Protein AF-A0AAP3DCY6-F1 (afdb_monomer)

Mean predicted aligned error: 16.73 Å

Structure (mmCIF, N/CA/C/O backbone):
data_AF-A0AAP3DCY6-F1
#
_entry.id   AF-A0AAP3DCY6-F1
#
loop_
_atom_site.group_PDB
_atom_site.id
_atom_site.type_symbol
_atom_site.label_atom_id
_atom_site.label_alt_id
_atom_site.label_comp_id
_atom_site.label_asym_id
_atom_site.label_entity_id
_atom_site.label_seq_id
_atom_site.pdbx_PDB_ins_code
_atom_site.Cartn_x
_atom_site.Cartn_y
_atom_site.Cartn_z
_atom_site.occupancy
_atom_site.B_iso_or_equiv
_atom_site.auth_seq_id
_atom_site.auth_comp_id
_atom_site.auth_asym_id
_atom_site.auth_atom_id
_atom_site.pdbx_PDB_model_num
ATOM 1 N N . MET A 1 1 ? 6.984 -38.120 -60.034 1.00 38.38 1 MET A N 1
ATOM 2 C CA . MET A 1 1 ? 6.641 -37.890 -58.615 1.00 38.38 1 MET A CA 1
ATOM 3 C C . MET A 1 1 ? 6.940 -39.165 -57.845 1.00 38.38 1 MET A C 1
ATOM 5 O O . MET A 1 1 ? 6.346 -40.189 -58.153 1.00 38.38 1 MET A O 1
ATOM 9 N N . LYS A 1 2 ? 7.930 -39.148 -56.948 1.00 35.91 2 LYS A N 1
ATOM 10 C CA . LYS A 1 2 ? 8.312 -40.306 -56.128 1.00 35.91 2 LYS A CA 1
ATOM 11 C C . LYS A 1 2 ? 8.034 -39.950 -54.671 1.00 35.91 2 LYS A C 1
ATOM 13 O O . LYS A 1 2 ? 8.615 -39.003 -54.160 1.00 35.91 2 LYS A O 1
ATOM 18 N N . ILE A 1 3 ? 7.112 -40.681 -54.058 1.00 36.44 3 ILE A N 1
ATOM 19 C CA . ILE A 1 3 ? 6.739 -40.559 -52.649 1.00 36.44 3 ILE A CA 1
ATOM 20 C C . ILE A 1 3 ? 7.852 -41.231 -51.839 1.00 36.44 3 ILE A C 1
ATOM 22 O O . ILE A 1 3 ? 8.020 -42.450 -51.900 1.00 36.44 3 ILE A O 1
ATOM 26 N N . THR A 1 4 ? 8.659 -40.446 -51.132 1.00 39.00 4 THR A N 1
ATOM 27 C CA . THR A 1 4 ? 9.651 -40.953 -50.179 1.00 39.00 4 THR A CA 1
ATOM 28 C C . THR A 1 4 ? 8.944 -41.365 -48.893 1.00 39.00 4 THR A C 1
ATOM 30 O O . THR A 1 4 ? 8.366 -40.533 -48.203 1.00 39.00 4 THR A O 1
ATOM 33 N N . LYS A 1 5 ? 8.979 -42.668 -48.590 1.00 42.72 5 LYS A N 1
ATOM 34 C CA . LYS A 1 5 ? 8.579 -43.233 -47.296 1.00 42.72 5 LYS A CA 1
ATOM 35 C C . LYS A 1 5 ? 9.466 -42.638 -46.200 1.00 42.72 5 LYS A C 1
ATOM 37 O O . LYS A 1 5 ? 10.667 -42.900 -46.197 1.00 42.72 5 LYS A O 1
ATOM 42 N N . GLU A 1 6 ? 8.879 -41.884 -45.277 1.00 43.22 6 GLU A N 1
ATOM 43 C CA . GLU A 1 6 ? 9.515 -41.551 -44.002 1.00 43.22 6 GLU A CA 1
ATOM 44 C C . GLU A 1 6 ? 9.850 -42.855 -43.267 1.00 43.22 6 GLU A C 1
ATOM 46 O O . GLU A 1 6 ? 8.974 -43.651 -42.919 1.00 43.22 6 GLU A O 1
ATOM 51 N N . GLN A 1 7 ? 11.142 -43.116 -43.081 1.00 44.00 7 GLN A N 1
ATOM 52 C CA . GLN A 1 7 ? 11.603 -44.175 -42.195 1.00 44.00 7 GLN A CA 1
ATOM 53 C C . GLN A 1 7 ? 11.423 -43.698 -40.753 1.00 44.00 7 GLN A C 1
ATOM 55 O O . GLN A 1 7 ? 12.195 -42.882 -40.257 1.00 44.00 7 GLN A O 1
ATOM 60 N N . LEU A 1 8 ? 10.412 -44.229 -40.069 1.00 47.62 8 LEU A N 1
ATOM 61 C CA . LEU A 1 8 ? 10.345 -44.171 -38.611 1.00 47.62 8 LEU A CA 1
ATOM 62 C C . LEU A 1 8 ? 11.526 -44.970 -38.025 1.00 47.62 8 LEU A C 1
ATOM 64 O O . LEU A 1 8 ? 11.747 -46.111 -38.446 1.00 47.62 8 LEU A O 1
ATOM 68 N N . PRO A 1 9 ? 12.284 -44.426 -37.056 1.00 44.78 9 PRO A N 1
ATOM 69 C CA . PRO A 1 9 ? 13.433 -45.126 -36.499 1.00 44.78 9 PRO A CA 1
ATOM 70 C C . PRO A 1 9 ? 13.003 -46.338 -35.655 1.00 44.78 9 PRO A C 1
ATOM 72 O O . PRO A 1 9 ? 12.057 -46.285 -34.864 1.00 44.78 9 PRO A O 1
ATOM 75 N N . SER A 1 10 ? 13.721 -47.449 -35.841 1.00 52.69 10 SER A N 1
ATOM 76 C CA . SER A 1 10 ? 13.495 -48.739 -35.177 1.00 52.69 10 SER A CA 1
ATOM 77 C C . SER A 1 10 ? 13.663 -48.656 -33.652 1.00 52.69 10 SER A C 1
ATOM 79 O O . SER A 1 10 ? 14.534 -47.953 -33.132 1.00 52.69 10 SER A O 1
ATOM 81 N N . LYS A 1 11 ? 12.864 -49.453 -32.926 1.00 53.00 11 LYS A N 1
ATOM 82 C CA . LYS A 1 11 ? 12.834 -49.562 -31.452 1.00 53.00 11 LYS A CA 1
ATOM 83 C C . LYS A 1 11 ? 14.189 -49.911 -30.808 1.00 53.00 11 LYS A C 1
ATOM 85 O O . LYS A 1 11 ? 14.333 -49.728 -29.601 1.00 53.00 11 LYS A O 1
ATOM 90 N N . GLU A 1 12 ? 15.182 -50.363 -31.571 1.00 45.34 12 GLU A N 1
ATOM 91 C CA . GLU A 1 12 ? 16.517 -50.699 -31.055 1.00 45.34 12 GLU A CA 1
ATOM 92 C C . GLU A 1 12 ? 17.444 -49.491 -30.847 1.00 45.34 12 GLU A C 1
ATOM 94 O O . GLU A 1 12 ? 18.314 -49.547 -29.977 1.00 45.34 12 GLU A O 1
ATOM 99 N N . GLN A 1 13 ? 17.229 -48.359 -31.529 1.00 47.06 13 GLN A N 1
ATOM 100 C CA . GLN A 1 13 ? 18.063 -47.159 -31.334 1.00 47.06 13 GLN A CA 1
ATOM 101 C C . GLN A 1 13 ? 17.767 -46.407 -30.023 1.00 47.06 13 GLN A C 1
ATOM 103 O O . GLN A 1 13 ? 18.607 -45.650 -29.545 1.00 47.06 13 GLN A O 1
ATOM 108 N N . LYS A 1 14 ? 16.626 -46.669 -29.368 1.00 49.72 14 LYS A N 1
ATOM 109 C CA . LYS A 1 14 ? 16.283 -46.071 -28.062 1.00 49.72 14 LYS A CA 1
ATOM 110 C C . LYS A 1 14 ? 17.073 -46.643 -26.876 1.00 49.72 14 LYS A C 1
ATOM 112 O O . LYS A 1 14 ? 17.106 -46.016 -25.824 1.00 49.72 14 LYS A O 1
ATOM 117 N N . LYS A 1 15 ? 17.704 -47.820 -27.005 1.00 46.62 15 LYS A N 1
ATOM 118 C CA . LYS A 1 15 ? 18.348 -48.524 -25.872 1.00 46.62 15 LYS A CA 1
ATOM 119 C C . LYS A 1 15 ? 19.842 -48.247 -25.688 1.00 46.62 15 LYS A C 1
ATOM 121 O O . LYS A 1 15 ? 20.425 -48.733 -24.724 1.00 46.62 15 LYS A O 1
ATOM 126 N N . ARG A 1 16 ? 20.474 -47.468 -26.566 1.00 43.50 16 ARG A N 1
ATOM 127 C CA . ARG A 1 16 ? 21.903 -47.131 -26.465 1.00 43.50 16 ARG A CA 1
ATOM 128 C C . ARG A 1 16 ? 22.125 -45.627 -26.578 1.00 43.50 16 ARG A C 1
ATOM 130 O O . ARG A 1 16 ? 22.653 -45.178 -27.579 1.00 43.50 16 ARG A O 1
ATOM 137 N N . GLY A 1 17 ? 21.689 -44.871 -25.566 1.00 43.91 17 GLY A N 1
ATOM 138 C CA . GLY A 1 17 ? 22.295 -43.601 -25.114 1.00 43.91 17 GLY A CA 1
ATOM 139 C C . GLY A 1 17 ? 22.636 -42.494 -26.127 1.00 43.91 17 GLY A C 1
ATOM 140 O O . GLY A 1 17 ? 23.363 -41.581 -25.766 1.00 43.91 17 GLY A O 1
ATOM 141 N N . PHE A 1 18 ? 22.149 -42.554 -27.364 1.00 45.31 18 PHE A N 1
ATOM 142 C CA . PHE A 1 18 ? 22.463 -41.626 -28.451 1.00 45.31 18 PHE A CA 1
ATOM 143 C C . PHE A 1 18 ? 21.166 -41.196 -29.146 1.00 45.31 18 PHE A C 1
ATOM 145 O O . PHE A 1 18 ? 20.988 -41.340 -30.350 1.00 45.31 18 PHE A O 1
ATOM 152 N N . GLN A 1 19 ? 20.235 -40.642 -28.373 1.00 40.81 19 GLN A N 1
ATOM 153 C CA . GLN A 1 19 ? 19.425 -39.553 -28.902 1.00 40.81 19 GLN A CA 1
ATOM 154 C C . GLN A 1 19 ? 20.111 -38.275 -28.446 1.00 40.81 19 GLN A C 1
ATOM 156 O O . GLN A 1 19 ? 19.920 -37.809 -27.326 1.00 40.81 19 GLN A O 1
ATOM 161 N N . TRP A 1 20 ? 20.955 -37.739 -29.329 1.00 38.91 20 TRP A N 1
ATOM 162 C CA . TRP A 1 20 ? 21.177 -36.304 -29.359 1.00 38.91 20 TRP A CA 1
ATOM 163 C C . TRP A 1 20 ? 19.791 -35.701 -29.524 1.00 38.91 20 TRP A C 1
ATOM 165 O O . TRP A 1 20 ? 19.215 -35.752 -30.610 1.00 38.91 20 TRP A O 1
ATOM 175 N N . PHE A 1 21 ? 19.211 -35.241 -28.418 1.00 43.16 21 PHE A N 1
ATOM 176 C CA . PHE A 1 21 ? 18.087 -34.333 -28.477 1.00 43.16 21 PHE A CA 1
ATOM 177 C C . PHE A 1 21 ? 18.535 -33.236 -29.433 1.00 43.16 21 PHE A C 1
ATOM 179 O O . PHE A 1 21 ? 19.519 -32.541 -29.161 1.00 43.16 21 PHE A O 1
ATOM 186 N N . GLN A 1 22 ? 17.876 -33.139 -30.590 1.00 43.25 22 GLN A N 1
ATOM 187 C CA . GLN A 1 22 ? 17.821 -31.869 -31.284 1.00 43.25 22 GLN A CA 1
ATOM 188 C C . GLN A 1 22 ? 17.448 -30.883 -30.184 1.00 43.25 22 GLN A C 1
ATOM 190 O O . GLN A 1 22 ? 16.384 -31.009 -29.579 1.00 43.25 22 GLN A O 1
ATOM 195 N N . LYS A 1 23 ? 18.387 -30.005 -29.819 1.00 41.69 23 LYS A N 1
ATOM 196 C CA . LYS A 1 23 ? 18.025 -28.792 -29.112 1.00 41.69 23 LYS A CA 1
ATOM 197 C C . LYS A 1 23 ? 17.061 -28.121 -30.076 1.00 41.69 23 LYS A C 1
ATOM 199 O O . LYS A 1 23 ? 17.503 -27.496 -31.033 1.00 41.69 23 LYS A O 1
ATOM 204 N N . GLU A 1 24 ? 15.766 -28.330 -29.866 1.00 40.31 24 GLU A N 1
ATOM 205 C CA . GLU A 1 24 ? 14.811 -27.269 -30.118 1.00 40.31 24 GLU A CA 1
ATOM 206 C C . GLU A 1 24 ? 15.490 -26.032 -29.539 1.00 40.31 24 GLU A C 1
ATOM 208 O O . GLU A 1 24 ? 15.910 -26.040 -28.372 1.00 40.31 24 GLU A O 1
ATOM 213 N N . GLU A 1 25 ? 15.778 -25.054 -30.398 1.00 39.62 25 GLU A N 1
ATOM 214 C CA . GLU A 1 25 ? 16.180 -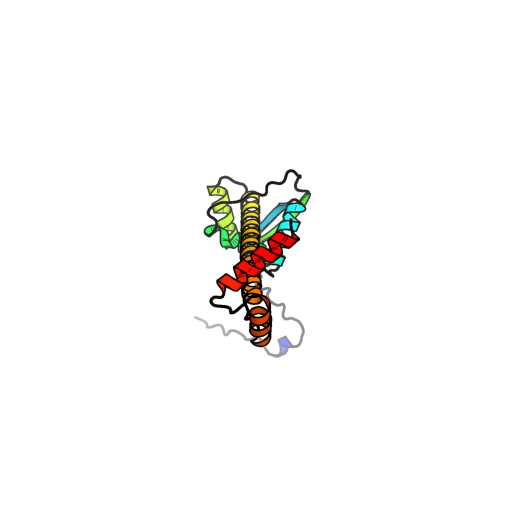23.738 -29.929 1.00 39.62 25 GLU A CA 1
ATOM 215 C C . GLU A 1 25 ? 15.225 -23.415 -28.782 1.00 39.62 25 GLU A C 1
ATOM 217 O O . GLU A 1 25 ? 14.011 -23.526 -28.980 1.00 39.62 25 GLU A O 1
ATOM 222 N N . PRO A 1 26 ? 15.721 -23.166 -27.555 1.00 46.38 26 PRO A N 1
ATOM 223 C CA . PRO A 1 26 ? 14.813 -22.824 -26.482 1.00 46.38 26 PRO A CA 1
ATOM 224 C C . PRO A 1 26 ? 14.042 -21.617 -26.996 1.00 46.38 26 PRO A C 1
ATOM 226 O O . PRO A 1 26 ? 14.675 -20.609 -27.314 1.00 46.38 26 PRO A O 1
ATOM 229 N N . ALA A 1 27 ? 12.718 -21.766 -27.142 1.00 48.06 27 ALA A N 1
ATOM 230 C CA . ALA A 1 27 ? 11.820 -20.661 -27.437 1.00 48.06 27 ALA A CA 1
ATOM 231 C C . ALA A 1 27 ? 12.326 -19.467 -26.630 1.00 48.06 27 ALA A C 1
ATOM 233 O O . ALA A 1 27 ? 12.559 -19.635 -25.424 1.00 48.06 27 ALA A O 1
ATOM 234 N N . GLU A 1 28 ? 12.633 -18.359 -27.320 1.00 46.53 28 GLU A N 1
ATOM 235 C CA . GLU A 1 28 ? 13.189 -17.145 -26.719 1.00 46.53 28 GLU A CA 1
ATOM 236 C C . GLU A 1 28 ? 12.575 -16.977 -25.334 1.00 46.53 28 GLU A C 1
ATOM 238 O O . GLU A 1 28 ? 11.349 -16.980 -25.189 1.00 46.53 28 GLU A O 1
ATOM 243 N N . LYS A 1 29 ? 13.421 -16.984 -24.295 1.00 48.72 29 LYS A N 1
ATOM 244 C CA . LYS A 1 29 ? 12.937 -16.928 -22.915 1.00 48.72 29 LYS A CA 1
ATOM 245 C C . LYS A 1 29 ? 11.938 -15.763 -22.835 1.00 48.72 29 LYS A C 1
ATOM 247 O O . LYS A 1 29 ? 12.305 -14.669 -23.250 1.00 48.72 29 LYS A O 1
ATOM 252 N N . PRO A 1 30 ? 10.731 -15.947 -22.271 1.00 50.06 30 PRO A N 1
ATOM 253 C CA . PRO A 1 30 ? 9.705 -14.894 -22.232 1.00 50.06 30 PRO A CA 1
ATOM 254 C C . PRO A 1 30 ? 10.152 -13.619 -21.483 1.00 50.06 30 PRO A C 1
ATOM 256 O O . PRO A 1 30 ? 9.517 -12.571 -21.576 1.00 50.06 30 PRO A O 1
ATOM 259 N N . TYR A 1 31 ? 11.281 -13.698 -20.775 1.00 51.38 31 TYR A N 1
ATOM 260 C CA . TYR A 1 31 ? 11.915 -12.633 -20.011 1.00 51.38 31 TYR A CA 1
ATOM 261 C C . TYR A 1 31 ? 13.062 -11.985 -20.806 1.00 51.38 31 TYR A C 1
ATOM 263 O O . TYR A 1 31 ? 14.228 -12.306 -20.577 1.00 51.38 31 TYR A O 1
ATOM 271 N N . ASP A 1 32 ? 12.747 -11.081 -21.737 1.00 53.91 32 ASP A N 1
ATOM 272 C CA . ASP A 1 32 ? 13.759 -10.331 -22.516 1.00 53.91 32 ASP A CA 1
ATOM 273 C C . ASP A 1 32 ? 13.923 -8.861 -22.040 1.00 53.91 32 ASP A C 1
ATOM 275 O O . ASP A 1 32 ? 14.636 -8.031 -22.622 1.00 53.91 32 ASP A O 1
ATOM 279 N N . GLY A 1 33 ? 13.247 -8.499 -20.943 1.00 61.47 33 GLY A N 1
ATOM 280 C CA . GLY A 1 33 ? 13.368 -7.209 -20.267 1.00 61.47 33 GLY A CA 1
ATOM 281 C C . GLY A 1 33 ? 14.058 -7.330 -18.912 1.00 61.47 33 GLY A C 1
ATOM 282 O O . GLY A 1 33 ? 13.528 -7.938 -17.986 1.00 61.47 33 GLY A O 1
ATOM 283 N N . SER A 1 34 ? 15.223 -6.698 -18.766 1.00 72.38 34 SER A N 1
ATOM 284 C CA . SER A 1 34 ? 15.816 -6.436 -17.454 1.00 72.38 34 SER A CA 1
ATOM 285 C C . SER A 1 34 ? 16.234 -4.979 -17.358 1.00 72.38 34 SER A C 1
ATOM 287 O O . SER A 1 34 ? 16.935 -4.491 -18.247 1.00 72.38 34 SER A O 1
ATOM 289 N N . VAL A 1 35 ? 15.861 -4.304 -16.277 1.00 76.81 35 VAL A N 1
ATOM 290 C CA . VAL A 1 35 ? 16.333 -2.949 -15.971 1.00 76.81 35 VAL A CA 1
ATOM 291 C C . VAL A 1 35 ? 17.051 -2.973 -14.638 1.00 76.81 35 VAL A C 1
ATOM 293 O O . VAL A 1 35 ? 16.561 -3.532 -13.657 1.00 76.81 35 VAL A O 1
ATOM 296 N N . LYS A 1 36 ? 18.238 -2.371 -14.607 1.00 78.12 36 LYS A N 1
ATOM 297 C CA . LYS A 1 36 ? 19.001 -2.176 -13.378 1.00 78.12 36 LYS A CA 1
ATOM 298 C C . LYS A 1 36 ? 18.706 -0.788 -12.850 1.00 78.12 36 LYS A C 1
ATOM 300 O O . LYS A 1 36 ? 19.065 0.201 -13.477 1.00 78.12 36 LYS A O 1
ATOM 305 N N . VAL A 1 37 ? 18.078 -0.727 -11.688 1.00 80.31 37 VAL A N 1
ATOM 306 C CA . VAL A 1 37 ? 17.762 0.531 -11.016 1.00 80.31 37 VAL A CA 1
ATOM 307 C C . VAL A 1 37 ? 18.681 0.668 -9.817 1.00 80.31 37 VAL A C 1
ATOM 309 O O . VAL A 1 37 ? 18.894 -0.295 -9.080 1.00 80.31 37 VAL A O 1
ATOM 312 N N . ARG A 1 38 ? 19.237 1.864 -9.622 1.00 77.44 38 ARG A N 1
ATOM 313 C CA . ARG A 1 38 ? 19.892 2.187 -8.358 1.00 77.44 38 ARG A CA 1
ATOM 314 C C . ARG A 1 38 ? 18.850 2.621 -7.345 1.00 77.44 38 ARG A C 1
ATOM 316 O O . ARG A 1 38 ? 18.045 3.503 -7.644 1.00 77.44 38 ARG A O 1
ATOM 323 N N . ILE A 1 39 ? 18.905 2.031 -6.163 1.00 79.88 39 ILE A N 1
ATOM 324 C CA . ILE A 1 39 ? 17.989 2.344 -5.072 1.00 79.88 39 ILE A CA 1
ATOM 325 C C . ILE A 1 39 ? 18.751 2.642 -3.783 1.00 79.88 39 ILE A C 1
ATOM 327 O O . ILE A 1 39 ? 19.910 2.250 -3.608 1.00 79.88 39 ILE A O 1
ATOM 331 N N . THR A 1 40 ? 18.095 3.366 -2.885 1.00 82.81 40 THR A N 1
ATOM 332 C CA . THR A 1 40 ? 18.580 3.559 -1.515 1.00 82.81 40 THR A CA 1
ATOM 333 C C . THR A 1 40 ? 18.134 2.398 -0.624 1.00 82.81 40 THR A C 1
ATOM 335 O O . THR A 1 40 ? 17.186 1.672 -0.939 1.00 82.81 40 THR A O 1
ATOM 338 N N . GLU A 1 41 ? 18.783 2.236 0.527 1.00 82.31 41 GLU A N 1
ATOM 339 C CA . GLU A 1 41 ? 18.371 1.246 1.530 1.00 82.31 41 GLU A CA 1
ATOM 340 C C . GLU A 1 41 ? 16.949 1.532 2.047 1.00 82.31 41 GLU A C 1
ATOM 342 O O . GLU A 1 41 ? 16.142 0.621 2.242 1.00 82.31 41 GLU A O 1
ATOM 347 N N . GLN A 1 42 ? 16.598 2.812 2.193 1.00 83.56 42 GLN A N 1
ATOM 348 C CA . GLN A 1 42 ? 15.255 3.232 2.587 1.00 83.56 42 GLN A CA 1
ATOM 349 C C . GLN A 1 42 ? 14.194 2.781 1.574 1.00 83.56 42 GLN A C 1
ATOM 351 O O . GLN A 1 42 ? 13.130 2.294 1.963 1.00 83.56 42 GLN A O 1
ATOM 356 N N . GLU A 1 43 ? 14.477 2.916 0.279 1.00 84.00 43 GLU A N 1
ATOM 357 C CA . GLU A 1 43 ? 13.579 2.452 -0.778 1.00 84.00 43 GLU A CA 1
ATOM 358 C C . GLU A 1 43 ? 13.429 0.942 -0.769 1.00 84.00 43 GLU A C 1
ATOM 360 O O . GLU A 1 43 ? 12.305 0.442 -0.841 1.00 84.00 43 GLU A O 1
ATOM 365 N N . TYR A 1 44 ? 14.544 0.222 -0.631 1.00 85.25 44 TYR A N 1
ATOM 366 C CA . TYR A 1 44 ? 14.529 -1.228 -0.514 1.00 85.25 44 TYR A CA 1
ATOM 367 C C . TYR A 1 44 ? 13.610 -1.674 0.629 1.00 85.25 44 TYR A C 1
ATOM 369 O O . TYR A 1 44 ? 12.662 -2.434 0.419 1.00 85.25 44 TYR A O 1
ATOM 377 N N . ASN A 1 45 ? 13.830 -1.129 1.826 1.00 86.94 45 ASN A N 1
ATOM 378 C CA . ASN A 1 45 ? 13.069 -1.474 3.023 1.00 86.94 45 ASN A CA 1
ATOM 379 C C . ASN A 1 45 ? 11.580 -1.133 2.887 1.00 86.94 45 ASN A C 1
ATOM 381 O O . ASN A 1 45 ? 10.724 -1.899 3.339 1.00 86.94 45 ASN A O 1
ATOM 385 N N . ALA A 1 46 ? 11.246 -0.020 2.231 1.00 87.81 46 ALA A N 1
ATOM 386 C CA . ALA A 1 46 ? 9.862 0.355 1.964 1.00 87.81 46 ALA A CA 1
ATOM 387 C C . ALA A 1 46 ? 9.175 -0.612 0.985 1.00 87.81 46 ALA A C 1
ATOM 389 O O . ALA A 1 46 ? 8.024 -0.991 1.213 1.00 87.81 46 ALA A O 1
ATOM 390 N N . VAL A 1 47 ? 9.874 -1.066 -0.060 1.00 88.75 47 VAL A N 1
ATOM 391 C CA . VAL A 1 47 ? 9.347 -2.077 -0.990 1.00 88.75 47 VAL A CA 1
ATOM 392 C C . VAL A 1 47 ? 9.119 -3.405 -0.274 1.00 88.75 47 VAL A C 1
ATOM 394 O O . VAL A 1 47 ? 8.036 -3.976 -0.388 1.00 88.75 47 VAL A O 1
ATOM 397 N N . ILE A 1 48 ? 10.090 -3.877 0.513 1.00 89.56 48 ILE A N 1
ATOM 398 C CA . ILE A 1 48 ? 9.956 -5.115 1.294 1.00 89.56 48 ILE A CA 1
ATOM 399 C C . ILE A 1 48 ? 8.791 -5.018 2.287 1.00 89.56 48 ILE A C 1
ATOM 401 O O . ILE A 1 48 ? 7.970 -5.930 2.377 1.00 89.56 48 ILE A O 1
ATOM 405 N N . SER A 1 49 ? 8.645 -3.882 2.968 1.00 89.81 49 SER A N 1
ATOM 406 C CA . SER A 1 49 ? 7.518 -3.638 3.875 1.00 89.81 49 SER A CA 1
ATOM 407 C C . SER A 1 49 ? 6.170 -3.692 3.147 1.00 89.81 49 SER A C 1
ATOM 409 O O . SER A 1 49 ? 5.239 -4.336 3.628 1.00 89.81 49 SER A O 1
ATOM 411 N N . ALA A 1 50 ? 6.065 -3.076 1.964 1.00 90.75 50 ALA A N 1
ATOM 412 C CA . ALA A 1 50 ? 4.853 -3.139 1.146 1.00 90.75 50 ALA A CA 1
ATOM 413 C C . ALA A 1 50 ? 4.529 -4.575 0.697 1.00 90.75 50 ALA A C 1
ATOM 415 O O . ALA A 1 50 ? 3.367 -4.982 0.738 1.00 90.75 50 ALA A O 1
ATOM 416 N N . CYS A 1 51 ? 5.547 -5.364 0.337 1.00 88.94 51 CYS A N 1
ATOM 417 C CA . CYS A 1 51 ? 5.387 -6.783 0.008 1.00 88.94 51 CYS A CA 1
ATOM 418 C C . CYS A 1 51 ? 4.783 -7.561 1.188 1.00 88.94 51 CYS A C 1
ATOM 420 O O . CYS A 1 51 ? 3.818 -8.305 1.012 1.00 88.94 51 CYS A O 1
ATOM 422 N N . HIS A 1 52 ? 5.290 -7.333 2.406 1.00 90.12 52 HIS A N 1
ATOM 423 C CA . HIS A 1 52 ? 4.752 -7.955 3.617 1.00 90.12 52 HIS A CA 1
ATOM 424 C C . HIS A 1 52 ? 3.301 -7.548 3.900 1.00 90.12 52 HIS A C 1
ATOM 426 O O . HIS A 1 52 ? 2.495 -8.411 4.239 1.00 90.12 52 HIS A O 1
ATOM 432 N N . MET A 1 53 ? 2.938 -6.274 3.709 1.00 89.56 53 MET A N 1
ATOM 433 C CA . MET A 1 53 ? 1.552 -5.804 3.878 1.00 89.56 53 MET A CA 1
ATOM 434 C C . MET A 1 53 ? 0.579 -6.486 2.909 1.00 89.56 53 MET A C 1
ATOM 436 O O . MET A 1 53 ? -0.568 -6.746 3.265 1.00 89.56 53 MET A O 1
ATOM 440 N N . LYS A 1 54 ? 1.028 -6.788 1.685 1.00 87.75 54 LYS A N 1
ATOM 441 C CA . LYS A 1 54 ? 0.221 -7.469 0.660 1.00 87.75 54 LYS A CA 1
ATOM 442 C C . LYS A 1 54 ? 0.293 -8.992 0.724 1.00 87.75 54 LYS A C 1
ATOM 444 O O . LYS A 1 54 ? -0.466 -9.649 0.021 1.00 87.75 54 LYS A O 1
ATOM 449 N N . ASN A 1 55 ? 1.159 -9.549 1.573 1.00 89.00 55 ASN A N 1
ATOM 450 C CA . ASN A 1 55 ? 1.482 -10.975 1.589 1.00 89.00 55 ASN A CA 1
ATOM 451 C C . ASN A 1 55 ? 1.922 -11.489 0.200 1.00 89.00 55 ASN A C 1
ATOM 453 O O . ASN A 1 55 ? 1.552 -12.580 -0.229 1.00 89.00 55 ASN A O 1
ATOM 457 N N . GLU A 1 56 ? 2.702 -10.674 -0.514 1.00 88.12 56 GLU A N 1
ATOM 458 C CA . GLU A 1 56 ? 3.215 -10.968 -1.853 1.00 88.12 56 GLU A CA 1
ATOM 459 C C . GLU A 1 56 ? 4.741 -11.107 -1.829 1.00 88.12 56 GLU A C 1
ATOM 461 O O . GLU A 1 56 ? 5.439 -10.458 -1.050 1.00 88.12 56 GLU A O 1
ATOM 466 N N . GLY A 1 57 ? 5.286 -11.947 -2.711 1.00 86.56 57 GLY A N 1
ATOM 467 C CA . GLY A 1 57 ? 6.731 -12.020 -2.918 1.00 86.56 57 GLY A CA 1
ATOM 468 C C . GLY A 1 57 ? 7.252 -10.806 -3.690 1.00 86.56 57 GLY A C 1
ATOM 469 O O . GLY A 1 57 ? 6.583 -10.313 -4.596 1.00 86.56 57 GLY A O 1
ATOM 470 N N . TYR A 1 58 ? 8.489 -10.386 -3.406 1.00 83.44 58 TYR A N 1
ATOM 471 C CA . TYR A 1 58 ? 9.133 -9.219 -4.027 1.00 83.44 58 TYR A CA 1
ATOM 472 C C . TYR A 1 58 ? 9.020 -9.184 -5.563 1.00 83.44 58 TYR A C 1
ATOM 474 O O . TYR A 1 58 ? 8.597 -8.183 -6.138 1.00 83.44 58 TYR A O 1
ATOM 482 N N . LYS A 1 59 ? 9.333 -10.301 -6.238 1.00 83.25 59 LYS A N 1
ATOM 483 C CA . LYS A 1 59 ? 9.249 -10.392 -7.707 1.00 83.25 59 LYS A CA 1
ATOM 484 C C . LYS A 1 59 ? 7.826 -10.179 -8.226 1.00 83.25 59 LYS A C 1
ATOM 486 O O . LYS A 1 59 ? 7.645 -9.519 -9.242 1.00 83.25 59 LYS A O 1
ATOM 491 N N . SER A 1 60 ? 6.835 -10.731 -7.525 1.00 85.19 60 SER A N 1
ATOM 492 C CA . SER A 1 60 ? 5.423 -10.577 -7.882 1.00 85.19 60 SER A CA 1
ATOM 493 C C . SER A 1 60 ? 4.988 -9.128 -7.705 1.00 85.19 60 SER A C 1
ATOM 495 O O . SER A 1 60 ? 4.434 -8.547 -8.626 1.00 85.19 60 SER A O 1
ATOM 497 N N . PHE A 1 61 ? 5.313 -8.521 -6.562 1.00 87.56 61 PHE A N 1
ATOM 498 C CA . PHE A 1 61 ? 4.945 -7.140 -6.262 1.00 87.56 61 PHE A CA 1
ATOM 499 C C . PHE A 1 61 ? 5.483 -6.160 -7.311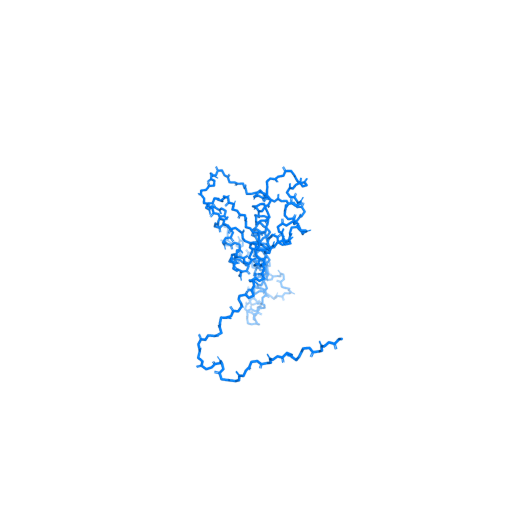 1.00 87.56 61 PHE A C 1
ATOM 501 O O . PHE A 1 61 ? 4.741 -5.318 -7.820 1.00 87.56 61 PHE A O 1
ATOM 508 N N . VAL A 1 62 ? 6.769 -6.296 -7.656 1.00 85.75 62 VAL A N 1
ATOM 509 C CA . VAL A 1 62 ? 7.423 -5.501 -8.702 1.00 85.75 62 VAL A CA 1
ATOM 510 C C . VAL A 1 62 ? 6.754 -5.728 -10.050 1.00 85.75 62 VAL A C 1
ATOM 512 O O . VAL A 1 62 ? 6.413 -4.759 -10.719 1.00 85.75 62 VAL A O 1
ATOM 515 N N . ARG A 1 63 ? 6.533 -6.984 -10.449 1.00 85.44 63 ARG A N 1
ATOM 516 C CA . ARG A 1 63 ? 5.898 -7.306 -11.730 1.00 85.44 63 ARG A CA 1
ATOM 517 C C . ARG A 1 63 ? 4.528 -6.641 -11.851 1.00 85.44 63 ARG A C 1
ATOM 519 O O . ARG A 1 63 ? 4.302 -5.896 -12.797 1.00 85.44 63 ARG A O 1
ATOM 526 N N . THR A 1 64 ? 3.680 -6.792 -10.838 1.00 87.38 64 THR A N 1
ATOM 527 C CA . THR A 1 64 ? 2.356 -6.160 -10.802 1.00 87.38 64 THR A CA 1
ATOM 528 C C . THR A 1 64 ? 2.441 -4.628 -10.734 1.00 87.38 64 THR A C 1
ATOM 530 O O . THR A 1 64 ? 1.457 -3.949 -10.998 1.00 87.38 64 THR A O 1
ATOM 533 N N . ALA A 1 65 ? 3.564 -4.036 -10.311 1.00 86.88 65 ALA A N 1
ATOM 534 C CA . ALA A 1 65 ? 3.769 -2.585 -10.404 1.00 86.88 65 ALA A CA 1
ATOM 535 C C . ALA A 1 65 ? 4.017 -2.138 -11.846 1.00 86.88 65 ALA A C 1
ATOM 537 O O . ALA A 1 65 ? 3.505 -1.108 -12.269 1.00 86.88 65 ALA A O 1
ATOM 538 N N . LEU A 1 66 ? 4.805 -2.914 -12.587 1.00 87.69 66 LEU A N 1
ATOM 539 C CA . LEU A 1 66 ? 5.208 -2.589 -13.953 1.00 87.69 66 LEU A CA 1
ATOM 540 C C . LEU A 1 66 ? 4.111 -2.899 -14.971 1.00 87.69 66 LEU A C 1
ATOM 542 O O . LEU A 1 66 ? 3.902 -2.130 -15.903 1.00 87.69 66 LEU A O 1
ATOM 546 N N . GLU A 1 67 ? 3.382 -3.995 -14.774 1.00 86.31 67 GLU A N 1
ATOM 547 C CA . GLU A 1 67 ? 2.248 -4.373 -15.622 1.00 86.31 67 GLU A CA 1
ATOM 548 C C . GLU A 1 67 ? 1.078 -3.387 -15.515 1.00 86.31 67 GLU A C 1
ATOM 550 O O . GLU A 1 67 ? 0.362 -3.196 -16.497 1.00 86.31 67 GLU A O 1
ATOM 555 N N . GLY A 1 68 ? 0.924 -2.740 -14.354 1.00 82.44 68 GLY A N 1
ATOM 556 C CA . GLY A 1 68 ? -0.135 -1.775 -14.054 1.00 82.44 68 GLY A CA 1
ATOM 557 C C . GLY A 1 68 ? 0.153 -0.338 -14.495 1.00 82.44 68 GLY A C 1
ATOM 558 O O . GLY A 1 68 ? -0.481 0.575 -13.980 1.00 82.44 68 GLY A O 1
ATOM 559 N N . ILE A 1 69 ? 1.104 -0.102 -15.409 1.00 81.44 69 ILE A N 1
ATOM 560 C CA . ILE A 1 69 ? 1.427 1.255 -15.889 1.00 81.44 69 ILE A CA 1
ATOM 561 C C . ILE A 1 69 ? 0.200 2.004 -16.434 1.00 81.44 69 ILE A C 1
ATOM 563 O O . ILE A 1 69 ? 0.079 3.208 -16.223 1.00 81.44 69 ILE A O 1
ATOM 567 N N . ASP A 1 70 ? -0.725 1.290 -17.074 1.00 77.19 70 ASP A N 1
ATOM 568 C CA . ASP A 1 70 ? -1.941 1.861 -17.662 1.00 77.19 70 ASP A CA 1
ATOM 569 C C . ASP A 1 70 ? -2.972 2.303 -16.598 1.00 77.19 70 ASP A C 1
ATOM 571 O O . ASP A 1 70 ? -3.893 3.055 -16.904 1.00 77.19 70 ASP A O 1
ATOM 575 N N . GLU A 1 71 ? -2.809 1.864 -15.343 1.00 80.00 71 GLU A N 1
ATOM 576 C CA . GLU A 1 71 ? -3.670 2.204 -14.198 1.00 80.00 71 GLU A CA 1
ATOM 577 C C . GLU A 1 71 ? -3.101 3.358 -13.347 1.00 80.00 71 GLU A C 1
ATOM 579 O O . GLU A 1 71 ? -3.679 3.729 -12.322 1.00 80.00 71 GLU A O 1
ATOM 584 N N . VAL A 1 72 ? -1.942 3.909 -13.728 1.00 78.06 72 VAL A N 1
ATOM 585 C CA . VAL A 1 72 ? -1.240 4.952 -12.972 1.00 78.06 72 VAL A CA 1
ATOM 586 C C . VAL A 1 72 ? -1.367 6.300 -13.678 1.00 78.06 72 VAL A C 1
ATOM 588 O O . VAL A 1 72 ? -0.660 6.576 -14.644 1.00 78.06 72 VAL A O 1
ATOM 591 N N . ASP A 1 73 ? -2.219 7.173 -13.136 1.00 74.56 73 ASP A N 1
ATOM 592 C CA . ASP A 1 73 ? -2.392 8.546 -13.637 1.00 74.56 73 ASP A CA 1
ATOM 593 C C . ASP A 1 73 ? -1.178 9.443 -13.328 1.00 74.56 73 ASP A C 1
ATOM 595 O O . ASP A 1 73 ? -0.793 10.290 -14.136 1.00 74.56 73 ASP A O 1
ATOM 599 N N . GLU A 1 74 ? -0.545 9.248 -12.164 1.00 80.31 74 GLU A N 1
ATOM 600 C CA . GLU A 1 74 ? 0.598 10.042 -11.703 1.00 80.31 74 GLU A CA 1
ATOM 601 C C . GLU A 1 74 ? 1.717 9.168 -11.117 1.00 80.31 74 GLU A C 1
ATOM 603 O O . GLU A 1 74 ? 1.519 8.343 -10.217 1.00 80.31 74 GLU A O 1
ATOM 608 N N . LEU A 1 75 ? 2.942 9.387 -11.604 1.00 82.94 75 LEU A N 1
ATOM 609 C CA . LEU A 1 75 ? 4.141 8.739 -11.080 1.00 82.94 75 LEU A CA 1
ATOM 610 C C . LEU A 1 75 ? 4.631 9.458 -9.826 1.00 82.94 75 LEU A C 1
ATOM 612 O O . LEU A 1 75 ? 4.970 10.640 -9.859 1.00 82.94 75 LEU A O 1
ATOM 616 N N . THR A 1 76 ? 4.751 8.719 -8.727 1.00 81.75 76 THR A N 1
ATOM 617 C CA . THR A 1 76 ? 5.368 9.225 -7.505 1.00 81.75 76 THR A CA 1
ATOM 618 C C . THR A 1 76 ? 6.835 8.835 -7.504 1.00 81.75 76 THR A C 1
ATOM 620 O O . THR A 1 76 ? 7.161 7.655 -7.524 1.00 81.75 76 THR A O 1
ATOM 623 N N . GLN A 1 77 ? 7.734 9.811 -7.435 1.00 80.81 77 GLN A N 1
ATOM 624 C CA . GLN A 1 77 ? 9.158 9.533 -7.261 1.00 80.81 77 GLN A CA 1
ATOM 625 C C . GLN A 1 77 ? 9.505 9.414 -5.769 1.00 80.81 77 GLN A C 1
ATOM 627 O O . GLN A 1 77 ? 8.878 10.075 -4.929 1.00 80.81 77 GLN A O 1
ATOM 632 N N . PRO A 1 78 ? 10.486 8.577 -5.405 1.00 74.69 78 PRO A N 1
ATOM 633 C CA . PRO A 1 78 ? 11.003 8.568 -4.050 1.00 74.69 78 PRO A CA 1
ATOM 634 C C . PRO A 1 78 ? 11.689 9.897 -3.723 1.00 74.69 78 PRO A C 1
ATOM 636 O O . PRO A 1 78 ? 12.463 10.434 -4.511 1.00 74.69 78 PRO A O 1
ATOM 639 N N . GLN A 1 79 ? 11.366 10.441 -2.551 1.00 70.12 79 GLN A N 1
ATOM 640 C CA . GLN A 1 79 ? 11.983 11.646 -2.002 1.00 70.12 79 GLN A CA 1
ATOM 641 C C . GLN A 1 79 ? 13.048 11.206 -0.997 1.00 70.12 79 GLN A C 1
ATOM 643 O O . GLN A 1 79 ? 12.767 11.105 0.195 1.00 70.12 79 GLN A O 1
ATOM 648 N N . THR A 1 80 ? 14.233 10.856 -1.491 1.00 66.06 80 THR A N 1
ATOM 649 C CA . THR A 1 80 ? 15.369 10.455 -0.650 1.00 66.06 80 THR A CA 1
ATOM 650 C C . THR A 1 80 ? 16.512 11.444 -0.820 1.00 66.06 80 THR A C 1
ATOM 652 O O . THR A 1 80 ? 16.899 11.740 -1.948 1.00 66.06 80 THR A O 1
ATOM 655 N N . GLU A 1 81 ? 17.054 11.931 0.296 1.00 65.56 81 GLU A N 1
ATOM 656 C CA . GLU A 1 81 ? 18.252 12.788 0.319 1.00 65.56 81 GLU A CA 1
ATOM 657 C C . GLU A 1 81 ? 19.549 11.972 0.193 1.00 65.56 81 GLU A C 1
ATOM 659 O O . GLU A 1 81 ? 20.597 12.518 -0.137 1.00 65.56 81 GLU A O 1
ATOM 664 N N . GLU A 1 82 ? 19.482 10.659 0.438 1.00 72.56 82 GLU A N 1
ATOM 665 C CA . GLU A 1 82 ? 20.628 9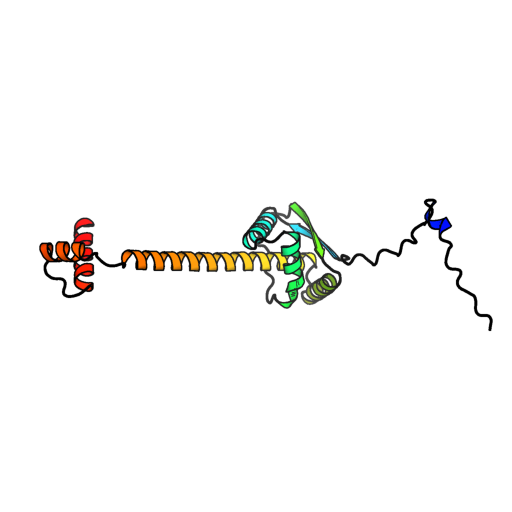.762 0.321 1.00 72.56 82 GLU A CA 1
ATOM 666 C C . GLU A 1 82 ? 20.912 9.353 -1.125 1.00 72.56 82 GLU A C 1
ATOM 668 O O . GLU A 1 82 ? 20.003 9.030 -1.899 1.00 72.56 82 GLU A O 1
ATOM 673 N N . ASP A 1 83 ? 22.202 9.270 -1.451 1.00 68.50 83 ASP A N 1
ATOM 674 C CA . ASP A 1 83 ? 22.649 8.717 -2.720 1.00 68.50 83 ASP A CA 1
ATOM 675 C C . ASP A 1 83 ? 22.278 7.226 -2.834 1.00 68.50 83 ASP A C 1
ATOM 677 O O . ASP A 1 83 ? 22.480 6.458 -1.887 1.00 68.50 83 ASP A O 1
ATOM 681 N N . PRO A 1 84 ? 21.782 6.771 -3.997 1.00 72.50 84 PRO A N 1
ATOM 682 C CA . PRO A 1 84 ? 21.536 5.357 -4.257 1.00 72.50 84 PRO A CA 1
ATOM 683 C C . PRO A 1 84 ? 22.828 4.531 -4.166 1.00 72.50 84 PRO A C 1
ATOM 685 O O . PRO A 1 84 ? 23.791 4.805 -4.888 1.00 72.50 84 PRO A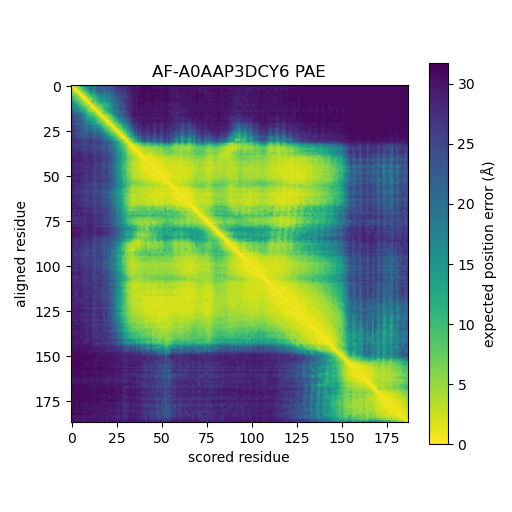 O 1
ATOM 688 N N . LYS A 1 85 ? 22.841 3.498 -3.315 1.00 66.81 85 LYS A N 1
ATOM 689 C CA . LYS A 1 85 ? 24.039 2.682 -3.031 1.00 66.81 85 LYS A CA 1
ATOM 690 C C . LYS A 1 85 ? 24.016 1.322 -3.727 1.00 66.81 85 LYS A C 1
ATOM 692 O O . LYS A 1 85 ? 25.065 0.866 -4.176 1.00 66.81 85 LYS A O 1
ATOM 697 N N . ASP A 1 86 ? 22.834 0.728 -3.893 1.00 68.81 86 ASP A N 1
ATOM 698 C CA . ASP A 1 86 ? 22.689 -0.648 -4.370 1.00 68.81 86 ASP A CA 1
ATOM 699 C C . ASP A 1 86 ? 21.980 -0.749 -5.719 1.00 68.81 86 ASP A C 1
ATOM 701 O O . ASP A 1 86 ? 21.111 0.053 -6.075 1.00 68.81 86 ASP A O 1
ATOM 705 N N . TRP A 1 87 ? 22.360 -1.778 -6.480 1.00 69.62 87 TRP A N 1
ATOM 706 C CA . TRP A 1 87 ? 21.739 -2.122 -7.753 1.00 69.62 87 TRP A CA 1
ATOM 707 C C . TRP A 1 87 ? 20.675 -3.190 -7.561 1.00 69.62 87 TRP A C 1
ATOM 709 O O . TRP A 1 87 ? 20.961 -4.307 -7.130 1.00 69.62 87 TRP A O 1
ATOM 719 N N . LEU A 1 88 ? 19.465 -2.875 -7.996 1.00 73.50 88 LEU A N 1
ATOM 720 C CA . LEU A 1 88 ? 18.349 -3.797 -8.024 1.00 73.50 88 LEU A CA 1
ATOM 721 C C . LEU A 1 88 ? 18.025 -4.128 -9.477 1.00 73.50 88 LEU A C 1
ATOM 723 O O . LEU A 1 88 ? 17.732 -3.243 -10.281 1.00 73.50 88 LEU A O 1
ATOM 727 N N . THR A 1 89 ? 18.126 -5.408 -9.830 1.00 73.62 89 THR A N 1
ATOM 728 C CA . THR A 1 89 ? 17.769 -5.871 -11.176 1.00 73.62 89 THR A CA 1
ATOM 729 C C . THR A 1 89 ? 16.307 -6.288 -11.180 1.00 73.62 89 THR A C 1
ATOM 731 O O . THR A 1 89 ? 15.910 -7.172 -10.423 1.00 73.62 89 THR A O 1
ATOM 734 N N . LEU A 1 90 ? 15.520 -5.637 -12.028 1.00 77.50 90 LEU A N 1
ATOM 735 C CA . LEU A 1 90 ? 14.093 -5.874 -12.191 1.00 77.50 90 LEU A CA 1
ATOM 736 C C . LEU A 1 90 ? 13.880 -6.602 -13.512 1.00 77.50 90 LEU A C 1
ATOM 738 O O . LEU A 1 90 ? 14.316 -6.120 -14.556 1.00 77.50 90 LEU A O 1
ATOM 742 N N . GLU A 1 91 ? 13.238 -7.762 -13.447 1.00 74.25 91 GLU A N 1
ATOM 743 C CA . GLU A 1 91 ? 12.956 -8.626 -14.595 1.00 74.25 91 GLU A CA 1
ATOM 744 C C . GLU A 1 91 ? 11.473 -8.513 -14.959 1.00 74.25 91 GLU A C 1
ATOM 746 O O . GLU A 1 91 ? 10.611 -8.604 -14.079 1.00 74.25 91 GLU A O 1
ATOM 751 N N . PHE A 1 92 ? 11.172 -8.329 -16.242 1.00 73.69 92 PHE A N 1
ATOM 752 C CA . PHE A 1 92 ? 9.807 -8.237 -16.755 1.00 73.69 92 PHE A CA 1
ATOM 753 C C . PHE A 1 92 ? 9.709 -8.733 -18.200 1.00 73.69 92 PHE A C 1
ATOM 755 O O . PHE A 1 92 ? 10.706 -8.834 -18.921 1.00 73.69 92 PHE A O 1
ATOM 762 N N . ASP A 1 93 ? 8.485 -9.061 -18.603 1.00 75.75 93 ASP A N 1
ATOM 763 C CA . ASP A 1 93 ? 8.198 -9.639 -19.912 1.00 75.75 93 ASP A CA 1
ATOM 764 C C . ASP A 1 93 ? 8.387 -8.602 -21.030 1.00 75.75 93 ASP A C 1
ATOM 766 O O . ASP A 1 93 ? 8.323 -7.385 -20.812 1.00 75.75 93 ASP A O 1
ATOM 770 N N . LYS A 1 94 ? 8.622 -9.082 -22.254 1.00 75.50 94 LYS A N 1
ATOM 771 C CA . LYS A 1 94 ? 8.889 -8.230 -23.425 1.00 75.50 94 LYS A CA 1
ATOM 772 C C . LYS A 1 94 ? 7.766 -7.220 -23.695 1.00 75.50 94 LYS A C 1
ATOM 774 O O . LYS A 1 94 ? 8.045 -6.040 -23.890 1.00 75.50 94 LYS A O 1
ATOM 779 N N . ASP A 1 95 ? 6.512 -7.646 -23.598 1.00 78.50 95 ASP A N 1
ATOM 780 C CA . ASP A 1 95 ? 5.352 -6.775 -23.830 1.00 78.50 95 ASP A CA 1
ATOM 781 C C . ASP A 1 95 ? 5.252 -5.650 -22.785 1.00 78.50 95 ASP A C 1
ATOM 783 O O . ASP A 1 95 ? 4.796 -4.540 -23.065 1.00 78.50 95 ASP A O 1
ATOM 787 N N . VAL A 1 96 ? 5.703 -5.912 -21.554 1.00 82.56 96 VAL A N 1
ATOM 788 C CA . VAL A 1 96 ? 5.795 -4.891 -20.501 1.00 82.56 96 VAL A CA 1
ATOM 789 C C . VAL A 1 96 ? 6.929 -3.920 -20.826 1.00 82.56 96 VAL A C 1
ATOM 791 O O . VAL A 1 96 ? 6.744 -2.711 -20.724 1.00 82.56 96 VAL A O 1
ATOM 794 N N . LYS A 1 97 ? 8.082 -4.420 -21.289 1.00 82.75 97 LYS A N 1
ATOM 795 C CA . LYS A 1 97 ? 9.230 -3.591 -21.692 1.00 82.75 97 LYS A CA 1
ATOM 796 C C . LYS A 1 97 ? 8.861 -2.563 -22.748 1.00 82.75 97 LYS A C 1
ATOM 798 O O . LYS A 1 97 ? 9.194 -1.394 -22.586 1.00 82.75 97 LYS A O 1
ATOM 803 N N . GLU A 1 98 ? 8.188 -2.987 -23.809 1.00 84.19 98 GLU A N 1
ATOM 804 C CA . GLU A 1 98 ? 7.816 -2.101 -24.914 1.00 84.19 98 GLU A CA 1
ATOM 805 C C . GLU A 1 98 ? 6.875 -0.985 -24.444 1.00 84.19 98 GLU A C 1
ATOM 807 O O . GLU A 1 98 ? 7.092 0.183 -24.772 1.00 84.19 98 GLU A O 1
ATOM 812 N N . ARG A 1 99 ? 5.903 -1.314 -23.583 1.00 86.25 99 ARG A N 1
ATOM 813 C CA . ARG A 1 99 ? 5.014 -0.321 -22.960 1.00 86.25 99 ARG A CA 1
ATOM 814 C C . ARG A 1 99 ? 5.768 0.659 -22.064 1.00 86.25 99 ARG A C 1
ATOM 816 O O . ARG A 1 99 ? 5.552 1.866 -22.162 1.00 86.25 99 ARG A O 1
ATOM 823 N N . LEU A 1 100 ? 6.677 0.163 -21.224 1.00 87.06 100 LEU A N 1
ATOM 824 C CA . LEU A 1 100 ? 7.490 1.005 -20.345 1.00 87.06 100 LEU A CA 1
ATOM 825 C C . LEU A 1 100 ? 8.398 1.954 -21.144 1.00 87.06 100 LEU A C 1
ATOM 827 O O . LEU A 1 100 ? 8.519 3.121 -20.781 1.00 87.06 100 LEU A O 1
ATOM 831 N N . VAL A 1 101 ? 9.006 1.477 -22.236 1.00 86.50 101 VAL A N 1
ATOM 832 C CA . VAL A 1 101 ? 9.840 2.298 -23.131 1.00 86.50 101 VAL A CA 1
ATOM 833 C C . VAL A 1 101 ? 8.999 3.367 -23.823 1.00 86.50 101 VAL A C 1
ATOM 835 O O . VAL A 1 101 ? 9.354 4.539 -23.769 1.00 86.50 101 VAL A O 1
ATOM 838 N N . ALA A 1 102 ? 7.842 3.006 -24.384 1.00 86.25 102 ALA A N 1
ATOM 839 C CA . ALA A 1 102 ? 6.949 3.974 -25.017 1.00 86.25 102 ALA A CA 1
ATOM 840 C C . ALA A 1 102 ? 6.478 5.062 -24.033 1.00 86.25 102 ALA A C 1
ATOM 842 O O . ALA A 1 102 ? 6.397 6.242 -24.385 1.00 86.25 102 ALA A O 1
ATOM 843 N N . ALA A 1 103 ? 6.197 4.685 -22.782 1.00 85.94 103 ALA A N 1
ATOM 844 C CA . ALA A 1 103 ? 5.849 5.633 -21.731 1.00 85.94 103 ALA A CA 1
ATOM 845 C C . ALA A 1 103 ? 7.030 6.534 -21.335 1.00 85.94 103 ALA A C 1
ATOM 847 O O . ALA A 1 103 ? 6.842 7.740 -21.157 1.00 85.94 103 ALA A O 1
ATOM 848 N N . ALA A 1 104 ? 8.239 5.975 -21.241 1.00 86.88 104 ALA A N 1
ATOM 849 C CA . ALA A 1 104 ? 9.470 6.718 -20.982 1.00 86.88 104 ALA A CA 1
ATOM 850 C C . ALA A 1 104 ? 9.746 7.754 -22.081 1.00 86.88 104 ALA A C 1
ATOM 852 O O . ALA A 1 104 ? 9.963 8.929 -21.776 1.00 86.88 104 ALA A O 1
ATOM 853 N N . ASP A 1 105 ? 9.613 7.359 -23.348 1.00 87.12 105 ASP A N 1
ATOM 854 C CA . ASP A 1 105 ? 9.777 8.238 -24.507 1.00 87.12 105 ASP A CA 1
ATOM 855 C C . ASP A 1 105 ? 8.731 9.359 -24.520 1.00 87.12 105 ASP A C 1
ATOM 857 O O . ASP A 1 105 ? 9.064 10.533 -24.711 1.00 87.12 105 ASP A O 1
ATOM 861 N N . LYS A 1 106 ? 7.462 9.025 -24.246 1.00 87.62 106 LYS A N 1
ATOM 862 C CA . LYS A 1 106 ? 6.368 10.003 -24.153 1.00 87.62 106 LYS A CA 1
ATOM 863 C C . LYS A 1 106 ? 6.611 11.024 -23.040 1.00 87.62 106 LYS A C 1
ATOM 865 O O . LYS A 1 106 ? 6.350 12.211 -23.233 1.00 87.62 106 LYS A O 1
ATOM 870 N N . ALA A 1 107 ? 7.113 10.572 -21.893 1.00 83.88 107 ALA A N 1
ATOM 871 C CA . ALA A 1 107 ? 7.432 11.421 -20.749 1.00 83.88 107 ALA A CA 1
ATOM 872 C C . ALA A 1 107 ? 8.792 12.132 -20.874 1.00 83.88 107 ALA A C 1
ATOM 874 O O . ALA A 1 107 ? 9.080 13.023 -20.077 1.00 83.88 107 ALA A O 1
ATOM 875 N N . ARG A 1 108 ? 9.622 11.761 -21.862 1.00 88.38 108 ARG A N 1
ATOM 876 C CA . ARG A 1 108 ? 11.025 12.188 -22.005 1.00 88.38 108 ARG A CA 1
ATOM 877 C C . ARG A 1 108 ? 11.854 11.922 -20.744 1.00 88.38 108 ARG A C 1
ATOM 879 O O . ARG A 1 108 ? 12.680 12.745 -20.348 1.00 88.38 108 ARG A O 1
ATOM 886 N N . LEU A 1 109 ? 11.617 10.779 -20.108 1.00 86.31 109 LEU A N 1
ATOM 887 C CA . LEU A 1 109 ? 12.327 10.332 -18.912 1.00 86.31 109 LEU A CA 1
ATOM 888 C C . LEU A 1 109 ? 13.123 9.057 -19.213 1.00 86.31 109 LEU A C 1
ATOM 890 O O . LEU A 1 109 ? 12.718 8.284 -20.078 1.00 86.31 109 LEU A O 1
ATOM 894 N N . PRO A 1 110 ? 14.224 8.788 -18.491 1.00 87.50 110 PRO A N 1
ATOM 895 C CA . PRO A 1 110 ? 14.884 7.490 -18.547 1.00 87.50 110 PRO A CA 1
ATOM 896 C C . PRO A 1 110 ? 13.939 6.362 -18.121 1.00 87.50 110 PRO A C 1
ATOM 898 O O . PRO A 1 110 ? 13.110 6.531 -17.217 1.00 87.50 110 PRO A O 1
ATOM 901 N N . LEU A 1 111 ? 14.106 5.187 -18.727 1.00 85.06 111 LEU A N 1
ATOM 902 C CA . LEU A 1 111 ? 13.326 3.994 -18.397 1.00 85.06 111 LEU A CA 1
ATOM 903 C C . LEU A 1 111 ? 13.450 3.641 -16.907 1.00 85.06 111 LEU A C 1
ATOM 905 O O . LEU A 1 111 ? 12.463 3.294 -16.263 1.00 85.06 111 LEU A O 1
ATOM 909 N N . GLU A 1 112 ? 14.643 3.799 -16.334 1.00 86.25 112 GLU A N 1
ATOM 910 C CA . GLU A 1 112 ? 14.914 3.580 -14.914 1.00 86.25 112 GLU A CA 1
ATOM 911 C C . GLU A 1 112 ? 14.051 4.480 -14.022 1.00 86.25 112 GLU A C 1
ATOM 913 O O . GLU A 1 112 ? 13.557 4.034 -12.987 1.00 86.25 112 GLU A O 1
ATOM 918 N N . THR A 1 113 ? 13.841 5.736 -14.424 1.00 84.50 113 THR A N 1
ATOM 919 C CA . THR A 1 113 ? 13.048 6.717 -13.672 1.00 84.50 113 THR A CA 1
ATOM 920 C C . THR A 1 113 ? 11.562 6.368 -13.687 1.00 84.50 113 THR A C 1
ATOM 922 O O . THR A 1 113 ? 10.899 6.485 -12.654 1.00 84.50 113 THR A O 1
ATOM 925 N N . ILE A 1 114 ? 11.039 5.902 -14.825 1.00 87.25 114 ILE A N 1
ATOM 926 C CA . ILE A 1 114 ? 9.655 5.417 -14.929 1.00 87.25 114 ILE A CA 1
ATOM 927 C C . ILE A 1 114 ? 9.464 4.175 -14.058 1.00 87.25 114 ILE A C 1
ATOM 929 O O . ILE A 1 114 ? 8.560 4.133 -13.229 1.00 87.25 114 ILE A O 1
ATOM 933 N N . VAL A 1 115 ? 10.351 3.188 -14.198 1.00 88.38 115 VAL A N 1
ATOM 934 C CA . VAL A 1 115 ? 10.299 1.917 -13.463 1.00 88.38 115 VAL A CA 1
ATOM 935 C C . VAL A 1 115 ? 10.379 2.145 -11.951 1.00 88.38 115 VAL A C 1
ATOM 937 O O . VAL A 1 115 ? 9.562 1.609 -11.199 1.00 88.38 115 VAL A O 1
ATOM 940 N N . ARG A 1 116 ? 11.318 2.984 -11.493 1.00 86.81 116 ARG A N 1
ATOM 941 C CA . ARG A 1 116 ? 11.443 3.366 -10.076 1.00 86.81 116 ARG A CA 1
ATOM 942 C C . ARG A 1 116 ? 10.186 4.083 -9.583 1.00 86.81 116 ARG A C 1
ATOM 944 O O . ARG A 1 116 ? 9.694 3.761 -8.503 1.00 86.81 116 ARG A O 1
ATOM 951 N N . GLY A 1 117 ? 9.644 4.997 -10.390 1.00 87.38 117 GLY A N 1
ATOM 952 C CA . GLY A 1 117 ? 8.415 5.728 -10.087 1.00 87.38 117 GLY A CA 1
ATOM 953 C C . GLY A 1 117 ? 7.197 4.815 -9.941 1.00 87.38 117 GLY A C 1
ATOM 954 O O . GLY A 1 117 ? 6.459 4.940 -8.974 1.00 87.38 117 GLY A O 1
ATOM 955 N N . LEU A 1 118 ? 7.013 3.842 -10.837 1.00 90.06 118 LEU A N 1
ATOM 956 C CA . LEU A 1 118 ? 5.894 2.892 -10.777 1.00 90.06 118 LEU A CA 1
ATOM 957 C C . LEU A 1 118 ? 5.928 2.029 -9.516 1.00 90.06 118 LEU A C 1
ATOM 959 O O . LEU A 1 118 ? 4.921 1.889 -8.817 1.00 90.06 118 LEU A O 1
ATOM 963 N N . ILE A 1 119 ? 7.103 1.483 -9.193 1.00 89.25 119 ILE A N 1
ATOM 964 C CA . ILE A 1 119 ? 7.295 0.696 -7.970 1.00 89.25 119 ILE A CA 1
ATOM 965 C C . ILE A 1 119 ? 6.965 1.555 -6.752 1.00 89.25 119 ILE A C 1
ATOM 967 O O . ILE A 1 119 ? 6.236 1.117 -5.860 1.00 89.25 119 ILE A O 1
ATOM 971 N N . TRP A 1 120 ? 7.452 2.794 -6.727 1.00 90.31 120 TRP A N 1
ATOM 972 C CA . TRP A 1 120 ? 7.219 3.694 -5.610 1.00 90.31 120 TRP A CA 1
ATOM 973 C C . TRP A 1 120 ? 5.759 4.141 -5.486 1.00 90.31 120 TRP A C 1
ATOM 975 O O . TRP A 1 120 ? 5.224 4.179 -4.375 1.00 90.31 120 TRP A O 1
ATOM 985 N N . THR A 1 121 ? 5.073 4.390 -6.603 1.00 90.38 121 THR A N 1
ATOM 986 C CA . THR A 1 121 ? 3.625 4.629 -6.628 1.00 90.38 121 THR A CA 1
ATOM 987 C C . THR A 1 121 ? 2.881 3.458 -5.987 1.00 90.38 121 THR A C 1
ATOM 989 O O . THR A 1 121 ? 2.076 3.674 -5.077 1.00 90.38 121 THR A O 1
ATOM 992 N N . LYS A 1 122 ? 3.191 2.210 -6.367 1.00 91.19 122 LYS A N 1
ATOM 993 C CA . LYS A 1 122 ? 2.547 1.020 -5.782 1.00 91.19 122 LYS A CA 1
ATOM 994 C C . LYS A 1 122 ? 2.841 0.872 -4.288 1.00 91.19 122 LYS A C 1
ATOM 996 O O . LYS A 1 122 ? 1.947 0.514 -3.514 1.00 91.19 122 LYS A O 1
ATOM 1001 N N . VAL A 1 123 ? 4.068 1.176 -3.856 1.00 91.06 123 VAL A N 1
ATOM 1002 C CA . VAL A 1 123 ? 4.427 1.238 -2.429 1.00 91.06 123 VAL A CA 1
ATOM 1003 C C . VAL A 1 123 ? 3.529 2.249 -1.719 1.00 91.06 123 VAL A C 1
ATOM 1005 O O . VAL A 1 123 ? 2.820 1.887 -0.784 1.00 91.06 123 VAL A O 1
ATOM 1008 N N . LYS A 1 124 ? 3.463 3.498 -2.189 1.00 91.31 124 LYS A N 1
ATOM 1009 C CA . LYS A 1 124 ? 2.642 4.546 -1.560 1.00 91.31 124 LYS A CA 1
ATOM 1010 C C . LYS A 1 124 ? 1.157 4.189 -1.511 1.00 91.31 124 LYS A C 1
ATOM 1012 O O . LYS A 1 124 ? 0.532 4.376 -0.467 1.00 91.31 124 LYS A O 1
ATOM 1017 N N . GLN A 1 125 ? 0.611 3.625 -2.586 1.00 91.19 125 GLN A N 1
ATOM 1018 C CA . GLN A 1 125 ? -0.766 3.126 -2.620 1.00 91.19 125 GLN A CA 1
ATOM 1019 C C . GLN A 1 125 ? -0.998 2.023 -1.578 1.00 91.19 125 GLN A C 1
ATOM 1021 O O . GLN A 1 125 ? -2.002 2.049 -0.868 1.00 91.19 125 GLN A O 1
ATOM 1026 N N . THR A 1 126 ? -0.051 1.092 -1.431 1.00 91.50 126 THR A N 1
ATOM 1027 C CA . THR A 1 126 ? -0.124 0.004 -0.443 1.00 91.50 126 THR A CA 1
ATOM 1028 C C . THR A 1 126 ? -0.139 0.540 0.986 1.00 91.50 126 THR A C 1
ATOM 1030 O O . THR A 1 126 ? -1.013 0.173 1.769 1.00 91.50 126 THR A O 1
ATOM 1033 N N . PHE A 1 127 ? 0.766 1.462 1.313 1.00 91.12 127 PHE A N 1
ATOM 1034 C CA . PHE A 1 127 ? 0.820 2.085 2.637 1.00 91.12 127 PHE A CA 1
ATOM 1035 C C . PHE A 1 127 ? -0.442 2.900 2.949 1.00 91.12 127 PHE A C 1
ATOM 1037 O O . PHE A 1 127 ? -0.949 2.845 4.069 1.00 91.12 127 PHE A O 1
ATOM 1044 N N . LYS A 1 128 ? -0.978 3.636 1.966 1.00 92.19 128 LYS A N 1
ATOM 1045 C CA . LYS A 1 128 ? -2.230 4.385 2.128 1.00 92.19 128 LYS A CA 1
ATOM 1046 C C . LYS A 1 128 ? -3.403 3.444 2.413 1.00 92.19 128 LYS A C 1
ATOM 1048 O O . LYS A 1 128 ? -4.128 3.664 3.378 1.00 92.19 128 LYS A O 1
ATOM 1053 N N . ALA A 1 129 ? -3.540 2.375 1.628 1.00 91.44 129 ALA A N 1
ATOM 1054 C CA . ALA A 1 129 ? -4.594 1.383 1.814 1.00 91.44 129 ALA A CA 1
ATOM 1055 C C . ALA A 1 129 ? -4.512 0.703 3.192 1.00 91.44 129 ALA A C 1
ATOM 1057 O O . ALA A 1 129 ? -5.533 0.556 3.863 1.00 91.44 129 ALA A O 1
ATOM 1058 N N . GLN A 1 130 ? -3.303 0.349 3.641 1.00 91.12 130 GLN A N 1
ATOM 1059 C CA . GLN A 1 130 ? -3.085 -0.236 4.964 1.00 91.12 130 GLN A CA 1
ATOM 1060 C C . GLN A 1 130 ? -3.494 0.733 6.080 1.00 91.12 130 GLN A C 1
ATOM 1062 O O . GLN A 1 130 ? -4.235 0.354 6.984 1.00 91.12 130 GLN A O 1
ATOM 1067 N N . LYS A 1 131 ? -3.081 2.003 5.988 1.00 92.44 131 LYS A N 1
ATOM 1068 C CA . LYS A 1 131 ? -3.444 3.032 6.970 1.00 92.44 131 LYS A CA 1
ATOM 1069 C C . LYS A 1 131 ? -4.960 3.224 7.062 1.00 92.44 131 LYS A C 1
ATOM 1071 O O . LYS A 1 131 ? -5.503 3.246 8.161 1.00 92.44 131 LYS A O 1
ATOM 1076 N N . GLU A 1 132 ? -5.650 3.312 5.926 1.00 91.94 132 GLU A N 1
ATOM 1077 C CA . GLU A 1 132 ? -7.114 3.428 5.899 1.00 91.94 132 GLU A CA 1
ATOM 1078 C C . GLU A 1 132 ? -7.799 2.193 6.503 1.00 91.94 132 GLU A C 1
ATOM 1080 O O . GLU A 1 132 ? -8.801 2.314 7.212 1.00 91.94 132 GLU A O 1
ATOM 1085 N N . GLN A 1 133 ? -7.268 0.994 6.250 1.00 89.75 133 GLN A N 1
ATOM 1086 C CA . GLN A 1 133 ? -7.773 -0.240 6.848 1.00 89.75 133 GLN A CA 1
ATOM 1087 C C . GLN A 1 133 ? -7.571 -0.256 8.368 1.00 89.75 133 GLN A C 1
ATOM 1089 O O . GLN A 1 133 ? -8.490 -0.633 9.102 1.00 89.75 133 GLN A O 1
ATOM 1094 N N . ASP A 1 134 ? -6.409 0.181 8.847 1.00 88.50 134 ASP A N 1
ATOM 1095 C CA . ASP A 1 134 ? -6.100 0.258 10.273 1.00 88.50 134 ASP A CA 1
ATOM 1096 C C . ASP A 1 134 ? -6.965 1.306 10.983 1.00 88.50 134 ASP A C 1
ATOM 1098 O O . ASP A 1 134 ? -7.518 1.019 12.045 1.00 88.50 134 ASP A O 1
ATOM 1102 N N . GLU A 1 135 ? -7.185 2.476 10.378 1.00 89.12 135 GLU A N 1
ATOM 1103 C CA . GLU A 1 135 ? -8.107 3.499 10.889 1.00 89.12 135 GLU A CA 1
ATOM 1104 C C . GLU A 1 135 ? -9.542 2.969 10.981 1.00 89.12 135 GLU A C 1
ATOM 1106 O O . GLU A 1 135 ? -10.194 3.115 12.018 1.00 89.12 135 GLU A O 1
ATOM 1111 N N . ARG A 1 136 ? -10.028 2.271 9.944 1.00 87.50 136 ARG A N 1
ATOM 1112 C CA . ARG A 1 136 ? -11.348 1.617 9.974 1.00 87.50 136 ARG A CA 1
ATOM 1113 C C . ARG A 1 136 ? -11.431 0.562 11.071 1.00 87.50 136 ARG A C 1
ATOM 1115 O O . ARG A 1 136 ? -12.444 0.490 11.765 1.00 87.50 136 ARG A O 1
ATOM 1122 N N . ARG A 1 137 ? -10.378 -0.237 11.261 1.00 87.19 137 ARG A N 1
ATOM 1123 C CA . ARG A 1 137 ? -10.316 -1.265 12.307 1.00 87.19 137 ARG A CA 1
ATOM 1124 C C . ARG A 1 137 ? -10.310 -0.646 13.702 1.00 87.19 137 ARG A C 1
ATOM 1126 O O . ARG A 1 137 ? -10.999 -1.149 14.586 1.00 87.19 137 ARG A O 1
ATOM 1133 N N . MET A 1 138 ? -9.564 0.435 13.903 1.00 81.75 138 MET A N 1
ATOM 1134 C CA . MET A 1 138 ? -9.537 1.182 15.162 1.00 81.75 138 MET A CA 1
ATOM 1135 C C . MET A 1 138 ? -10.891 1.822 15.455 1.00 81.75 138 MET A C 1
ATOM 1137 O O . MET A 1 138 ? -11.387 1.708 16.573 1.00 81.75 138 MET A O 1
ATOM 1141 N N . GLU A 1 139 ? -11.534 2.415 14.452 1.00 78.94 139 GLU A N 1
ATOM 1142 C CA . GLU A 1 139 ? -12.870 2.988 14.589 1.00 78.94 139 GLU A CA 1
ATOM 1143 C C . GLU A 1 139 ? -13.926 1.917 14.879 1.00 78.94 139 GLU A C 1
ATOM 1145 O O . GLU A 1 139 ? -14.807 2.114 15.715 1.00 78.94 139 GLU A O 1
ATOM 1150 N N . GLN A 1 140 ? -13.828 0.752 14.240 1.00 78.56 140 GLN A N 1
ATOM 1151 C CA . GLN A 1 140 ? -14.707 -0.373 14.527 1.00 78.56 140 GLN A CA 1
ATOM 1152 C C . GLN A 1 140 ? -14.490 -0.902 15.949 1.00 78.56 140 GLN A C 1
ATOM 1154 O O . GLN A 1 140 ? -15.466 -1.067 16.673 1.00 78.56 140 GLN A O 1
ATOM 1159 N N . ARG A 1 141 ? -13.238 -1.070 16.394 1.00 78.00 141 ARG A N 1
ATOM 1160 C CA . ARG A 1 141 ? -12.914 -1.429 17.786 1.00 78.00 141 ARG A CA 1
ATOM 1161 C C . ARG A 1 141 ? -13.427 -0.394 18.779 1.00 78.00 141 ARG A C 1
ATOM 1163 O O . ARG A 1 141 ? -13.951 -0.761 19.824 1.00 78.00 141 ARG A O 1
ATOM 1170 N N . ARG A 1 142 ? -13.323 0.897 18.453 1.00 73.44 142 ARG A N 1
ATOM 1171 C CA . ARG A 1 142 ? -13.893 1.985 19.254 1.00 73.44 142 ARG A CA 1
ATOM 1172 C C . ARG A 1 142 ? -15.412 1.833 19.362 1.00 73.44 142 ARG A C 1
ATOM 1174 O O . ARG A 1 142 ? -15.948 1.864 20.464 1.00 73.44 142 ARG A O 1
ATOM 1181 N N . LYS A 1 143 ? -16.105 1.610 18.240 1.00 71.56 143 LYS A N 1
ATOM 1182 C CA . LYS A 1 143 ? -17.560 1.372 18.205 1.00 71.56 143 LYS A CA 1
ATOM 1183 C C . LYS A 1 143 ? -17.967 0.106 18.962 1.00 71.56 143 LYS A C 1
ATOM 1185 O O . LYS A 1 143 ? -18.982 0.125 19.648 1.00 71.56 143 LYS A O 1
ATOM 1190 N N . GLU A 1 144 ? -17.202 -0.975 18.850 1.00 66.81 144 GLU A N 1
ATOM 1191 C CA . GLU A 1 144 ? -17.419 -2.225 19.586 1.00 66.81 144 GLU A CA 1
ATOM 1192 C C . GLU A 1 144 ? -17.192 -2.038 21.088 1.00 66.81 144 GLU A C 1
ATOM 1194 O O . GLU A 1 144 ? -18.009 -2.505 21.871 1.00 66.81 144 GLU A O 1
ATOM 1199 N N . SER A 1 145 ? -16.168 -1.282 21.491 1.00 59.28 145 SER A N 1
ATOM 1200 C CA . SER A 1 145 ? -15.922 -0.907 22.888 1.00 59.28 145 SER A CA 1
ATOM 1201 C C . SER A 1 145 ? -17.080 -0.084 23.462 1.00 59.28 145 SER A C 1
ATOM 1203 O O . SER A 1 145 ? -17.621 -0.432 24.507 1.00 59.28 145 SER A O 1
ATOM 1205 N N . TYR A 1 146 ? -17.565 0.934 22.741 1.00 54.12 146 TYR A N 1
ATOM 1206 C CA . TYR A 1 146 ? -18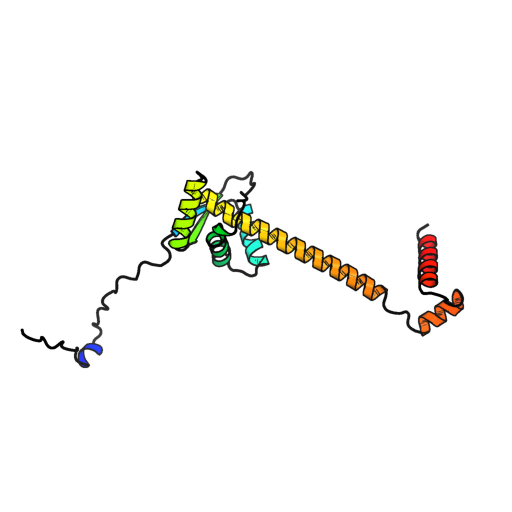.758 1.682 23.159 1.00 54.12 146 TYR A CA 1
ATOM 1207 C C . TYR A 1 146 ? -20.009 0.809 23.225 1.00 54.12 146 TYR A C 1
ATOM 1209 O O . TYR A 1 146 ? -20.795 0.934 24.160 1.00 54.12 146 TYR A O 1
ATOM 1217 N N . ARG A 1 147 ? -20.202 -0.091 22.254 1.00 52.97 147 ARG A N 1
ATOM 1218 C CA . ARG A 1 147 ? -21.315 -1.043 22.290 1.00 52.97 147 ARG A CA 1
ATOM 1219 C C . ARG A 1 147 ? -21.203 -1.970 23.489 1.00 52.97 147 ARG A C 1
ATOM 1221 O O . ARG A 1 147 ? -22.222 -2.153 24.129 1.00 52.97 147 ARG A O 1
ATOM 1228 N N . ALA A 1 148 ? -20.013 -2.478 23.816 1.00 50.31 148 ALA A N 1
ATOM 1229 C CA . ALA A 1 148 ? -19.759 -3.319 24.984 1.00 50.31 148 ALA A CA 1
ATOM 1230 C C . ALA A 1 148 ? -20.026 -2.581 26.305 1.00 50.31 148 ALA A C 1
ATOM 1232 O O . ALA A 1 148 ? -20.657 -3.147 27.190 1.00 50.31 148 ALA A O 1
ATOM 1233 N N . VAL A 1 149 ? -19.633 -1.307 26.414 1.00 51.25 149 VAL A N 1
ATOM 1234 C CA . VAL A 1 149 ? -19.954 -0.453 27.575 1.00 51.25 149 VAL A CA 1
ATOM 1235 C C . VAL A 1 149 ? -21.459 -0.153 27.662 1.00 51.25 149 VAL A C 1
ATOM 1237 O O . VAL A 1 149 ? -21.993 -0.023 28.757 1.00 51.25 149 VAL A O 1
ATOM 1240 N N . MET A 1 150 ? -22.171 -0.110 26.531 1.00 48.56 150 MET A N 1
ATOM 1241 C CA . MET A 1 150 ? -23.633 0.030 26.486 1.00 48.56 150 MET A CA 1
ATOM 1242 C C . MET A 1 150 ? -24.408 -1.301 26.607 1.00 48.56 150 MET A C 1
ATOM 1244 O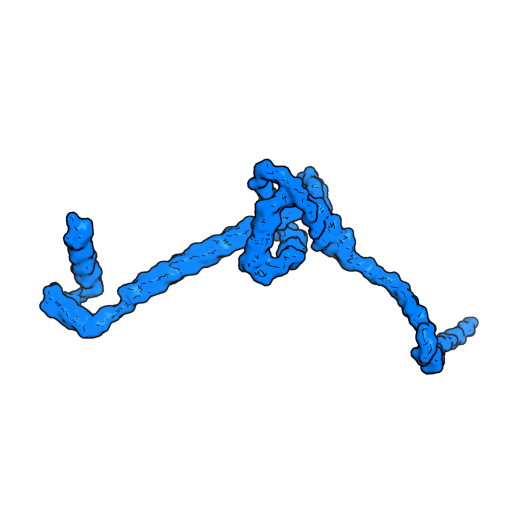 O . MET A 1 150 ? -25.636 -1.308 26.462 1.00 48.56 150 MET A O 1
ATOM 1248 N N . ILE A 1 151 ? -23.757 -2.439 26.887 1.00 54.84 151 ILE A N 1
ATOM 1249 C CA . ILE A 1 151 ? -24.472 -3.695 27.165 1.00 54.84 151 ILE A CA 1
ATOM 1250 C C . ILE A 1 151 ? -25.024 -3.661 28.599 1.00 54.84 151 ILE A C 1
ATOM 1252 O O . ILE A 1 151 ? -24.311 -3.900 29.562 1.00 54.84 151 ILE A O 1
ATOM 1256 N N . ARG A 1 152 ? -26.327 -3.354 28.670 1.00 55.56 152 ARG A N 1
ATOM 1257 C CA . ARG A 1 152 ? -27.356 -3.737 29.660 1.00 55.56 152 ARG A CA 1
ATOM 1258 C C . ARG A 1 152 ? -26.885 -3.906 31.108 1.00 55.56 152 ARG A C 1
ATOM 1260 O O . ARG A 1 152 ? -26.338 -4.941 31.469 1.00 55.56 152 ARG A O 1
ATOM 1267 N N . LEU A 1 153 ? -27.275 -2.954 31.958 1.00 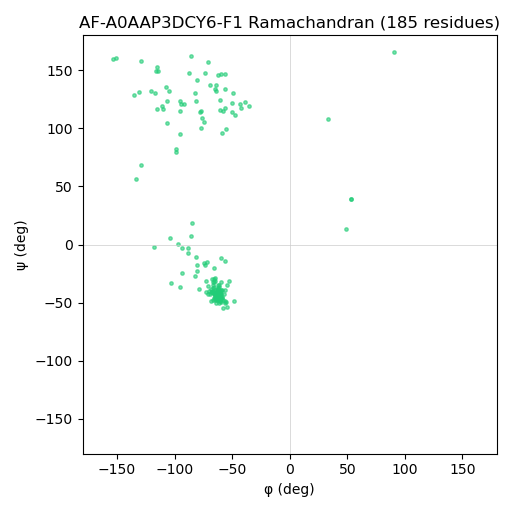56.50 153 LEU A N 1
ATOM 1268 C CA . LEU A 1 153 ? -27.353 -3.187 33.400 1.00 56.50 153 LEU A CA 1
ATOM 1269 C C . LEU A 1 153 ? -28.141 -4.477 33.651 1.00 56.50 153 LEU A C 1
ATOM 1271 O O . LEU A 1 153 ? -29.289 -4.606 33.213 1.00 56.50 153 LEU A O 1
ATOM 1275 N N . GLU A 1 154 ? -27.515 -5.431 34.331 1.00 60.28 154 GLU A N 1
ATOM 1276 C CA . GLU A 1 154 ? -28.209 -6.616 34.818 1.00 60.28 154 GLU A CA 1
ATOM 1277 C C . GLU A 1 154 ? -29.394 -6.176 35.700 1.00 60.28 154 GLU A C 1
ATOM 1279 O O . GLU A 1 154 ? -29.300 -5.144 36.371 1.00 60.28 154 GLU A O 1
ATOM 1284 N N . PRO A 1 155 ? -30.522 -6.909 35.727 1.00 62.88 155 PRO A N 1
ATOM 1285 C CA . PRO A 1 155 ? -31.699 -6.519 36.513 1.00 62.88 155 PRO A CA 1
ATOM 1286 C C . PRO A 1 155 ? -31.385 -6.226 37.989 1.00 62.88 155 PRO A C 1
ATOM 1288 O O . PRO A 1 155 ? -32.001 -5.357 38.600 1.00 62.88 155 PRO A O 1
ATOM 1291 N N . GLU A 1 156 ? -30.383 -6.907 38.541 1.00 64.19 156 GLU A N 1
ATOM 1292 C CA . GLU A 1 156 ? -29.876 -6.691 39.897 1.00 64.19 156 GLU A CA 1
ATOM 1293 C C . GLU A 1 156 ? -29.162 -5.339 40.045 1.00 64.19 156 GLU A C 1
ATOM 1295 O O . GLU A 1 156 ? -29.391 -4.626 41.022 1.00 64.19 156 GLU A O 1
ATOM 1300 N N . LEU A 1 157 ? -28.360 -4.931 39.054 1.00 69.31 157 LEU A N 1
ATOM 1301 C CA . LEU A 1 157 ? -27.716 -3.613 39.021 1.00 69.31 157 LEU A CA 1
ATOM 1302 C C . LEU A 1 157 ? -28.742 -2.487 38.866 1.00 69.31 157 LEU A C 1
ATOM 1304 O O . LEU A 1 157 ? -28.576 -1.428 39.469 1.00 69.31 157 LEU A O 1
ATOM 1308 N N . ILE A 1 158 ? -29.821 -2.723 38.113 1.00 67.06 158 ILE A N 1
ATOM 1309 C CA . ILE A 1 158 ? -30.958 -1.796 38.016 1.00 67.06 158 ILE A CA 1
ATOM 1310 C C . ILE A 1 158 ? -31.599 -1.624 39.396 1.00 67.06 158 ILE A C 1
ATOM 1312 O O . ILE A 1 158 ? -31.736 -0.499 39.863 1.00 67.06 158 ILE A O 1
ATOM 1316 N N . GLN A 1 159 ? -31.921 -2.715 40.095 1.00 67.00 159 GLN A N 1
ATOM 1317 C CA . GLN A 1 159 ? -32.529 -2.646 41.429 1.00 67.00 159 GLN A CA 1
ATOM 1318 C C . GLN A 1 159 ? -31.619 -1.969 42.462 1.00 67.00 159 GLN A C 1
ATOM 1320 O O . GLN A 1 159 ? -32.080 -1.131 43.240 1.00 67.00 159 GLN A O 1
ATOM 1325 N N . GLN A 1 160 ? -30.322 -2.289 42.464 1.00 73.31 160 GLN A N 1
ATOM 1326 C CA . GLN A 1 160 ? -29.356 -1.641 43.352 1.00 73.31 160 GLN A CA 1
ATOM 1327 C C . GLN A 1 160 ? -29.259 -0.142 43.069 1.00 73.31 160 GLN A C 1
ATOM 1329 O O . GLN A 1 160 ? -29.294 0.664 44.001 1.00 73.31 160 GLN A O 1
ATOM 1334 N N . TYR A 1 161 ? -29.191 0.240 41.794 1.00 71.56 161 TYR A N 1
ATOM 1335 C CA . TYR A 1 161 ? -29.196 1.639 41.397 1.00 71.56 161 TYR A CA 1
ATOM 1336 C C . TYR A 1 161 ? -30.481 2.343 41.856 1.00 71.56 161 TYR A C 1
ATOM 1338 O O . TYR A 1 161 ? -30.397 3.378 42.518 1.00 71.56 161 TYR A O 1
ATOM 1346 N N . GLU A 1 162 ? -31.658 1.764 41.592 1.00 75.25 162 GLU A N 1
ATOM 1347 C CA . GLU A 1 162 ? -32.947 2.355 41.970 1.00 75.25 162 GLU A CA 1
ATOM 1348 C C . GLU A 1 162 ? -33.110 2.511 43.485 1.00 75.25 162 GLU A C 1
ATOM 1350 O O . GLU A 1 162 ? -33.675 3.502 43.947 1.00 75.25 162 GLU A O 1
ATOM 1355 N N . SER A 1 163 ? -32.571 1.578 44.274 1.00 79.38 163 SER A N 1
ATOM 1356 C CA . SER A 1 163 ? -32.584 1.671 45.738 1.00 79.38 163 SER A CA 1
ATOM 1357 C C . SER A 1 163 ? -31.736 2.827 46.278 1.00 79.38 163 SER A C 1
ATOM 1359 O O . SER A 1 163 ? -32.067 3.412 47.309 1.00 79.38 163 SER A O 1
ATOM 1361 N N . LYS A 1 164 ? -30.640 3.165 45.584 1.00 79.75 164 LYS A N 1
ATOM 1362 C CA . LYS A 1 164 ? -29.642 4.136 46.047 1.00 79.75 164 LYS A CA 1
ATOM 1363 C C . LYS A 1 164 ? -29.886 5.540 45.504 1.00 79.75 164 LYS A C 1
ATOM 1365 O O . LYS A 1 164 ? -29.641 6.516 46.208 1.00 79.75 164 LYS A O 1
ATOM 1370 N N . PHE A 1 165 ? -30.344 5.641 44.261 1.00 75.81 165 PHE A N 1
ATOM 1371 C CA . PHE A 1 165 ? -30.496 6.906 43.538 1.00 75.81 165 PHE A CA 1
ATOM 1372 C C . PHE A 1 165 ? -31.948 7.218 43.154 1.00 75.81 165 PHE A C 1
ATOM 1374 O O . PHE A 1 165 ? -32.217 8.295 42.629 1.00 75.81 165 PHE A O 1
ATOM 1381 N N . GLY A 1 166 ? -32.889 6.323 43.468 1.00 75.38 166 GLY A N 1
ATOM 1382 C CA . GLY A 1 166 ? -34.292 6.450 43.090 1.00 75.38 166 GLY A CA 1
ATOM 1383 C C . GLY A 1 166 ? -34.600 5.795 41.743 1.00 75.38 166 GLY A C 1
ATOM 1384 O O . GLY A 1 166 ? -33.707 5.436 40.976 1.00 75.38 166 GLY A O 1
ATOM 1385 N N . ARG A 1 167 ? -35.895 5.610 41.473 1.00 77.12 167 ARG A N 1
ATOM 1386 C CA . ARG A 1 167 ? -36.403 4.851 40.323 1.00 77.12 167 ARG A CA 1
ATOM 1387 C C . ARG A 1 167 ? -35.878 5.397 38.991 1.00 77.12 167 ARG A C 1
ATOM 1389 O O . ARG A 1 167 ? -35.933 6.604 38.755 1.00 77.12 167 ARG A O 1
ATOM 1396 N N . ILE A 1 168 ? -35.419 4.506 38.116 1.00 69.38 168 ILE A N 1
ATOM 1397 C CA . ILE A 1 168 ? -34.934 4.849 36.783 1.00 69.38 168 ILE A CA 1
ATOM 1398 C C . ILE A 1 168 ? -36.158 5.086 35.904 1.00 69.38 168 ILE A C 1
ATOM 1400 O O . ILE A 1 168 ? -36.917 4.162 35.612 1.00 69.38 168 ILE A O 1
ATOM 1404 N N . ASN A 1 169 ? -36.345 6.323 35.452 1.00 68.00 169 ASN A N 1
ATOM 1405 C CA . ASN A 1 169 ? -37.411 6.645 34.505 1.00 68.00 169 ASN A CA 1
ATOM 1406 C C . ASN A 1 169 ? -36.901 6.592 33.055 1.00 68.00 169 ASN A C 1
ATOM 1408 O O . ASN A 1 169 ? -37.683 6.349 32.136 1.00 68.00 169 ASN A O 1
ATOM 1412 N N . SER A 1 170 ? -35.592 6.770 32.843 1.00 63.69 170 SER A N 1
ATOM 1413 C CA . SER A 1 170 ? -34.932 6.655 31.541 1.00 63.69 170 SER A CA 1
ATOM 1414 C C . SER A 1 170 ? -33.449 6.268 31.654 1.00 63.69 170 SER A C 1
ATOM 1416 O O . SER A 1 170 ? -32.806 6.493 32.677 1.00 63.69 170 SER A O 1
ATOM 1418 N N . ILE A 1 171 ? -32.866 5.736 30.570 1.00 65.00 171 ILE A N 1
ATOM 1419 C CA . ILE A 1 171 ? -31.415 5.451 30.486 1.00 65.00 171 ILE A CA 1
ATOM 1420 C C . ILE A 1 171 ? -30.588 6.737 30.678 1.00 65.00 171 ILE A C 1
ATOM 1422 O O . ILE A 1 171 ? -29.520 6.711 31.283 1.00 65.00 171 ILE A O 1
ATOM 1426 N N . THR A 1 172 ? -31.112 7.880 30.236 1.00 61.97 172 THR A N 1
ATOM 1427 C CA . THR A 1 172 ? -30.464 9.189 30.366 1.00 61.97 172 THR A CA 1
ATOM 1428 C C . THR A 1 172 ? -30.323 9.636 31.825 1.00 61.97 172 THR A C 1
ATOM 1430 O O . THR A 1 172 ? -29.351 10.312 32.155 1.00 61.97 172 THR A O 1
ATOM 1433 N N . ASP A 1 173 ? -31.219 9.210 32.724 1.00 67.06 173 ASP A N 1
ATOM 1434 C CA . ASP A 1 173 ? -31.100 9.489 34.165 1.00 67.06 173 ASP A CA 1
ATOM 1435 C C . ASP A 1 173 ? -29.876 8.788 34.773 1.00 67.06 173 ASP A C 1
ATOM 1437 O O . ASP A 1 173 ? -29.180 9.348 35.627 1.00 67.06 173 ASP A O 1
ATOM 1441 N N . ILE A 1 174 ? -29.581 7.576 34.294 1.00 67.88 174 ILE A N 1
ATOM 1442 C CA . ILE A 1 174 ? -28.412 6.787 34.696 1.00 67.88 174 ILE A CA 1
ATOM 1443 C C . ILE A 1 174 ? -27.134 7.455 34.196 1.00 67.88 174 ILE A C 1
ATOM 1445 O O . ILE A 1 174 ? -26.206 7.680 34.972 1.00 67.88 174 ILE A O 1
ATOM 1449 N N . GLU A 1 175 ? -27.093 7.828 32.916 1.00 68.69 175 GLU A N 1
ATOM 1450 C CA . GLU A 1 175 ? -25.943 8.511 32.315 1.00 68.69 175 GLU A CA 1
ATOM 1451 C C . GLU A 1 175 ? -25.667 9.864 32.983 1.00 68.69 175 GLU A C 1
ATOM 1453 O O . GLU A 1 175 ? -24.513 10.194 33.258 1.00 68.69 175 GLU A O 1
ATOM 1458 N N . TYR A 1 176 ? -26.712 10.634 33.298 1.00 73.69 176 TYR A N 1
ATOM 1459 C CA . TYR A 1 176 ? -26.586 11.918 33.986 1.00 73.69 176 TYR A CA 1
ATOM 1460 C C . TYR A 1 176 ? -26.053 11.754 35.411 1.00 73.69 176 TYR A C 1
ATOM 1462 O O . TYR A 1 176 ? -25.175 12.499 35.845 1.00 73.69 176 TYR A O 1
ATOM 1470 N N . THR A 1 177 ? -26.531 10.742 36.132 1.00 72.94 177 THR A N 1
ATOM 1471 C CA . THR A 1 177 ? -26.084 10.463 37.500 1.00 72.94 177 THR A CA 1
ATOM 1472 C C . THR A 1 177 ? -24.645 9.956 37.518 1.00 72.94 177 THR A C 1
ATOM 1474 O O . THR A 1 177 ? -23.845 10.445 38.313 1.00 72.94 177 THR A O 1
ATOM 1477 N N . LEU A 1 178 ? -24.269 9.064 36.595 1.00 72.88 178 LEU A N 1
ATOM 1478 C CA . LEU A 1 178 ? -22.881 8.629 36.410 1.00 72.88 178 LEU A CA 1
ATOM 1479 C C . LEU A 1 178 ? -21.967 9.801 36.053 1.00 72.88 178 LEU A C 1
ATOM 1481 O O . LEU A 1 178 ? -20.900 9.951 36.644 1.00 72.88 178 LEU A O 1
ATOM 1485 N N . LYS A 1 179 ? -22.400 10.672 35.137 1.00 72.44 179 LYS A N 1
ATOM 1486 C CA . LYS A 1 179 ? -21.658 11.876 34.760 1.00 72.44 179 LYS A CA 1
ATOM 1487 C C . LYS A 1 179 ? -21.453 12.813 35.951 1.00 72.44 179 LYS A C 1
ATOM 1489 O O . LYS A 1 179 ? -20.341 13.288 36.151 1.00 72.44 179 LYS A O 1
ATOM 1494 N N . ASN A 1 180 ? -22.485 13.042 36.760 1.00 77.94 180 ASN A N 1
ATOM 1495 C CA . ASN A 1 180 ? -22.390 13.887 37.951 1.00 77.94 180 ASN A CA 1
ATOM 1496 C C . ASN A 1 180 ? -21.475 13.287 39.026 1.00 77.94 180 ASN A C 1
ATOM 1498 O O . ASN A 1 180 ? -20.755 14.026 39.691 1.00 77.94 180 ASN A O 1
ATOM 1502 N N . LEU A 1 181 ? -21.496 11.965 39.211 1.00 78.38 181 LEU A N 1
ATOM 1503 C CA . LEU A 1 181 ? -20.590 11.279 40.135 1.00 78.38 181 LEU A CA 1
ATOM 1504 C C . LEU A 1 181 ? -19.137 11.378 39.657 1.00 78.38 181 LEU A C 1
ATOM 1506 O O . LEU A 1 181 ? -18.272 11.769 40.432 1.00 78.38 181 LEU A O 1
ATOM 1510 N N . LEU A 1 1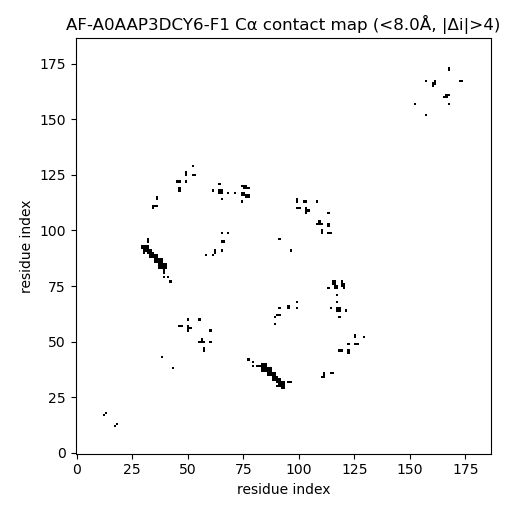82 ? -18.886 11.123 38.370 1.00 69.00 182 LEU A N 1
ATOM 1511 C CA . LEU A 1 182 ? -17.557 11.259 37.768 1.00 69.00 182 LEU A CA 1
ATOM 1512 C C . LEU A 1 182 ? -17.026 12.694 37.857 1.00 69.00 182 LEU A C 1
ATOM 1514 O O . LEU A 1 182 ? -15.862 12.902 38.175 1.00 69.00 182 LEU A O 1
ATOM 1518 N N . GLN A 1 183 ? -17.874 13.695 37.618 1.00 72.31 183 GLN A N 1
ATOM 1519 C CA . GLN A 1 183 ? -17.490 15.102 37.754 1.00 72.31 183 GLN A CA 1
ATOM 1520 C C . GLN A 1 183 ? -17.169 15.499 39.197 1.00 72.31 183 GLN A C 1
ATOM 1522 O O . GLN A 1 183 ? -16.322 16.359 39.397 1.00 72.31 183 GLN A O 1
ATOM 1527 N N . LYS A 1 184 ? -17.824 14.888 40.191 1.00 76.69 184 LYS A N 1
ATOM 1528 C CA . LYS A 1 184 ? -17.513 15.119 41.607 1.00 76.69 184 LYS A CA 1
ATOM 1529 C C . LYS A 1 184 ? -16.197 14.483 42.044 1.00 76.69 184 LYS A C 1
ATOM 1531 O O . LYS A 1 184 ? -15.578 15.014 42.950 1.00 76.69 184 LYS A O 1
ATOM 1536 N N . GLU A 1 185 ? -15.798 13.363 41.448 1.00 70.38 185 GLU A N 1
ATOM 1537 C CA . GLU A 1 185 ? -14.513 12.727 41.773 1.00 70.38 185 GLU A CA 1
ATOM 1538 C C . GLU A 1 185 ? -13.318 13.351 41.046 1.00 70.38 185 GLU A C 1
ATOM 1540 O O . GLU A 1 185 ? -12.196 13.280 41.537 1.00 70.38 185 GLU A O 1
ATOM 1545 N N . LEU A 1 186 ? -13.539 13.945 39.871 1.00 68.00 186 LEU A N 1
ATOM 1546 C CA . LEU A 1 186 ? -12.488 14.587 39.074 1.00 68.00 186 LEU A CA 1
ATOM 1547 C C . LEU A 1 186 ? -12.252 16.070 39.424 1.00 68.00 186 LEU A C 1
ATOM 1549 O O . LEU A 1 186 ? -11.384 16.690 38.808 1.00 68.00 186 L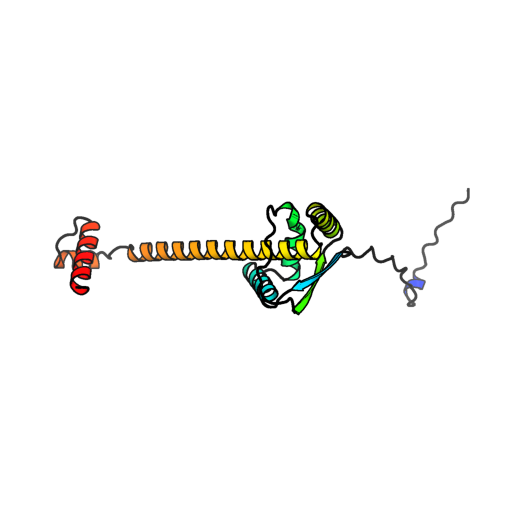EU A O 1
ATOM 1553 N N . ALA A 1 187 ? -13.031 16.637 40.347 1.00 54.88 187 ALA A N 1
ATOM 1554 C CA . ALA A 1 187 ? -12.920 18.015 40.835 1.00 54.88 187 ALA A CA 1
ATOM 1555 C C . ALA A 1 187 ? -12.190 18.063 42.182 1.00 54.88 187 ALA A C 1
ATOM 1557 O O . ALA A 1 187 ? -11.406 19.019 42.375 1.00 54.88 187 ALA A O 1
#

Nearest PDB structures (foldseek):
  4lrv-assembly2_I  TM=5.581E-01  e=6.997E-02  Escherichia coli B7A
  4lrv-assembly1_E-2  TM=5.615E-01  e=2.550E-01  Escherichia coli B7A
  4lrv-assembly3_L-3  TM=5.273E-01  e=6.038E-01  Escherichia coli B7A
  2rh3-assembly1_A  TM=3.826E-01  e=4.073E+00  Agrobacterium tumefaciens
  5v93-assembly1_g  TM=2.611E-01  e=3.830E+00  Mycobacterium tuberculosis

Organism: Brevibacillus laterosporus (NCBI:txid1465)

Secondary structure (DSSP, 8-state):
-------PPPTTGGGSS------------S--EEEEEEE-HHHHHHHHHHHHHHT--HHHHHHHHHHGGGG-SSPPPP---SPP-EEEEEEE-HHHHHHHHHHHHHHT--HHHHHHHHHHHHHHHHHHHHHHHHHHHHHHHHHHHHHHHTS---HHHHHHHHHHH---S-HHHHHHHHHHHHHHH--

Solvent-accessible surface area (backbone atoms only — not comparable to full-atom values): 11198 Å² total; per-residue (Å²): 141,82,87,78,78,82,79,77,82,61,84,71,60,77,77,60,93,62,75,77,70,74,73,67,73,74,72,76,65,70,66,74,26,72,49,74,34,72,37,32,71,70,55,51,53,47,47,54,50,36,20,61,76,68,75,44,55,66,70,56,50,50,41,59,24,59,70,41,54,91,78,54,93,68,76,37,69,82,92,66,94,65,76,60,80,45,81,46,78,47,72,42,40,47,75,48,42,55,53,49,45,54,51,13,62,75,68,72,46,56,55,53,57,49,54,51,11,34,44,38,32,48,32,54,53,45,53,51,53,50,50,54,52,49,51,52,49,51,51,48,52,50,52,49,50,54,49,60,73,65,59,68,77,50,73,66,55,48,52,53,44,26,75,75,76,44,77,79,88,46,74,65,59,53,54,51,51,53,50,54,51,53,52,64,74,76,106

Foldseek 3Di:
DDDDDDDDDDPVVVPPDDPPPPPPPPPPPQWPDKDKAQDAPVLVVLLVVLCVLVVHDSLVLLAVLLVCLVVDPDFDADDDPDDRDDIDMHIYGPVSVVVLVVVCVVVVHDSNRSSRRSSVVSSVVSVVVVVVVVVVVVVVVVVVVVVVVVPDDDVVSQVVCCVVPNHDPDPVVVVVVVVVVVVVVVD

Radius of gyration: 33.78 Å; Cα contacts (8 Å, |Δi|>4): 131; chains: 1; bounding box: 62×69×105 Å

Sequence (187 aa):
MKITKEQLPSKEQKKRGFQWFQKEEPAEKPYDGSVKVRITEQEYNAVISACHMKNEGYKSFVRTALEGIDEVDELTQPQTEEDPKDWLTLEFDKDVKERLVAAADKARLPLETIVRGLIWTKVKQTFKAQKEQDERRMEQRRKESYRAVMIRLEPELIQQYESKFGRINSITDIEYTLKNLLQKELA

pLDDT: mean 72.68, std 15.99, range [35.91, 92.44]